Protein AF-A0A937ZRA8-F1 (afdb_monomer)

Mean predicted aligned error: 7.51 Å

pLDDT: mean 86.3, std 12.1, range [43.78, 98.25]

Structure (mmCIF, N/CA/C/O backbone):
data_AF-A0A937ZRA8-F1
#
_entry.id   AF-A0A937ZRA8-F1
#
loop_
_atom_site.group_PDB
_atom_site.id
_atom_site.type_symbol
_atom_site.label_atom_id
_atom_site.label_alt_id
_atom_site.label_comp_id
_atom_site.label_asym_id
_atom_site.label_entity_id
_atom_site.label_seq_id
_atom_site.pdbx_PDB_ins_code
_atom_site.Cartn_x
_atom_site.Cartn_y
_atom_site.Cartn_z
_atom_site.occupancy
_atom_site.B_iso_or_equiv
_atom_site.auth_seq_id
_atom_site.auth_comp_id
_atom_site.auth_asym_id
_atom_site.auth_atom_id
_atom_site.pdbx_PDB_model_num
ATOM 1 N N . MET A 1 1 ? -5.546 -3.362 -46.401 1.00 43.78 1 MET A N 1
ATOM 2 C CA . MET A 1 1 ? -4.904 -3.365 -45.070 1.00 43.78 1 MET A CA 1
ATOM 3 C C . MET A 1 1 ? -3.912 -2.210 -45.070 1.00 43.78 1 MET A C 1
ATOM 5 O O . MET A 1 1 ? -2.917 -2.297 -45.773 1.00 43.78 1 MET A O 1
ATOM 9 N N . ALA A 1 2 ? -4.249 -1.071 -44.456 1.00 47.50 2 ALA A N 1
ATOM 10 C CA . ALA A 1 2 ? -3.365 0.095 -44.473 1.00 47.50 2 ALA A CA 1
ATOM 11 C C . ALA A 1 2 ? -2.122 -0.212 -43.627 1.00 47.50 2 ALA A C 1
ATOM 13 O O . ALA A 1 2 ? -2.238 -0.509 -42.437 1.00 47.50 2 ALA A O 1
ATOM 14 N N . THR A 1 3 ? -0.945 -0.196 -44.247 1.00 57.84 3 THR A N 1
ATOM 15 C CA . THR A 1 3 ? 0.344 -0.291 -43.563 1.00 57.84 3 THR A CA 1
ATOM 16 C C . THR A 1 3 ? 0.448 0.882 -42.593 1.00 57.84 3 THR A C 1
ATOM 18 O O . THR A 1 3 ? 0.508 2.036 -43.014 1.00 57.84 3 THR A O 1
ATOM 21 N N . ARG A 1 4 ? 0.428 0.605 -41.281 1.00 58.25 4 ARG A N 1
ATOM 22 C CA . ARG A 1 4 ? 0.776 1.611 -40.267 1.00 58.25 4 ARG A CA 1
ATOM 23 C C . ARG A 1 4 ? 2.126 2.219 -40.670 1.00 58.25 4 ARG A C 1
ATOM 25 O O . ARG A 1 4 ? 3.047 1.442 -40.934 1.00 58.25 4 ARG A O 1
ATOM 32 N N . PRO A 1 5 ? 2.267 3.553 -40.745 1.00 61.44 5 PRO A N 1
ATOM 33 C CA . PRO A 1 5 ? 3.556 4.145 -41.061 1.00 61.44 5 PRO A CA 1
ATOM 34 C C . PRO A 1 5 ? 4.560 3.705 -39.993 1.00 61.44 5 PRO A C 1
ATOM 36 O O . PRO A 1 5 ? 4.323 3.884 -38.796 1.00 61.44 5 PRO A O 1
ATOM 39 N N . ALA A 1 6 ? 5.648 3.064 -40.424 1.00 74.88 6 ALA A N 1
ATOM 40 C CA . ALA A 1 6 ? 6.737 2.694 -39.535 1.00 74.88 6 ALA A CA 1
ATOM 41 C C . ALA A 1 6 ? 7.301 3.968 -38.890 1.00 74.88 6 ALA A C 1
ATOM 43 O O . ALA A 1 6 ? 7.473 4.987 -39.565 1.00 74.88 6 ALA A O 1
ATOM 44 N N . ILE A 1 7 ? 7.568 3.923 -37.583 1.00 79.31 7 ILE A N 1
ATOM 45 C CA . ILE A 1 7 ? 8.221 5.032 -36.882 1.00 79.31 7 ILE A CA 1
ATOM 46 C C . ILE A 1 7 ? 9.576 5.272 -37.563 1.00 79.31 7 ILE A C 1
ATOM 48 O O . ILE A 1 7 ? 10.370 4.345 -37.708 1.00 79.31 7 ILE A O 1
ATOM 52 N N . THR A 1 8 ? 9.826 6.504 -38.012 1.00 86.56 8 THR A N 1
ATOM 53 C CA . THR A 1 8 ? 11.071 6.863 -38.708 1.00 86.56 8 THR A CA 1
ATOM 54 C C . THR A 1 8 ? 12.257 6.865 -37.743 1.00 86.56 8 THR A C 1
ATOM 56 O O . THR A 1 8 ? 12.092 7.121 -36.551 1.00 86.56 8 THR A O 1
ATOM 59 N N . GLU A 1 9 ? 13.478 6.657 -38.241 1.00 78.12 9 GLU A N 1
ATOM 60 C CA . GLU A 1 9 ? 14.697 6.723 -37.413 1.00 78.12 9 GLU A CA 1
ATOM 61 C C . GLU A 1 9 ? 14.837 8.062 -36.681 1.00 78.12 9 GLU A C 1
ATOM 63 O O . GLU A 1 9 ? 15.213 8.096 -35.512 1.00 78.12 9 GLU A O 1
ATOM 68 N N . LYS A 1 10 ? 14.437 9.164 -37.330 1.00 80.44 10 LYS A N 1
ATOM 69 C CA . LYS A 1 10 ? 14.390 10.496 -36.716 1.00 80.44 10 LYS A CA 1
ATOM 70 C C . LYS A 1 10 ? 13.434 10.545 -35.521 1.00 80.44 10 LYS A C 1
ATOM 72 O O . LYS A 1 10 ? 13.768 11.136 -34.499 1.00 80.44 10 LYS A O 1
ATOM 77 N N . ALA A 1 11 ? 12.2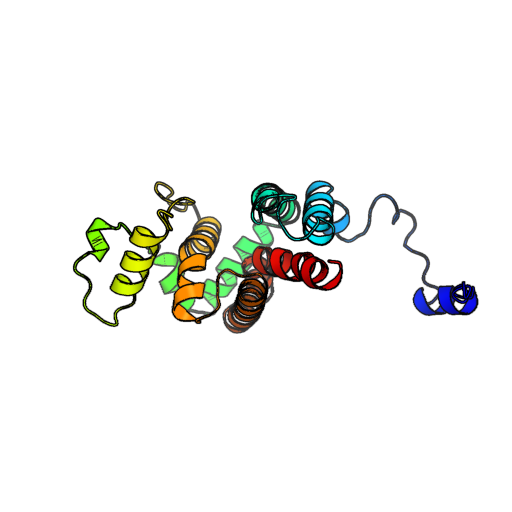61 9.920 -35.628 1.00 80.62 11 ALA A N 1
ATOM 78 C CA . ALA A 1 11 ? 11.320 9.830 -34.516 1.00 80.62 11 ALA A CA 1
ATOM 79 C C . ALA A 1 11 ? 11.852 8.917 -33.396 1.00 80.62 11 ALA A C 1
ATOM 81 O O . ALA A 1 11 ? 11.728 9.261 -32.225 1.00 80.62 11 ALA A O 1
ATOM 82 N N . ILE A 1 12 ? 12.513 7.803 -33.733 1.00 78.44 12 ILE A N 1
ATOM 83 C CA . ILE A 1 12 ? 13.172 6.924 -32.750 1.00 78.44 12 ILE A CA 1
ATOM 84 C C . ILE A 1 12 ? 14.267 7.682 -31.985 1.00 78.44 12 ILE A C 1
ATOM 86 O O . ILE A 1 12 ? 14.325 7.594 -30.760 1.00 78.44 12 ILE A O 1
ATOM 90 N N . ALA A 1 13 ? 15.118 8.432 -32.689 1.00 76.00 13 ALA A N 1
ATOM 91 C CA . ALA A 1 13 ? 16.182 9.234 -32.087 1.00 76.00 13 ALA A CA 1
ATOM 92 C C . ALA A 1 13 ? 15.620 10.336 -31.175 1.00 76.00 13 ALA A C 1
ATOM 94 O O . ALA A 1 13 ? 16.123 10.522 -30.068 1.00 76.00 13 ALA A O 1
ATOM 95 N N . TYR A 1 14 ? 14.531 10.987 -31.602 1.00 78.31 14 TYR A N 1
ATOM 96 C CA . TYR A 1 14 ? 13.806 11.980 -30.811 1.00 78.31 14 TYR A CA 1
ATOM 97 C C . TYR A 1 14 ? 13.245 11.393 -29.506 1.00 78.31 14 TYR A C 1
ATOM 99 O O . TYR A 1 14 ? 13.523 11.926 -28.439 1.00 78.31 14 TYR A O 1
ATOM 107 N N . PHE A 1 15 ? 12.525 10.263 -29.553 1.00 78.25 15 PHE A N 1
ATOM 108 C CA . PHE A 1 15 ? 11.973 9.628 -28.343 1.00 78.25 15 PHE A CA 1
ATOM 109 C C . PHE A 1 15 ? 13.043 9.095 -27.384 1.00 78.25 15 PHE A C 1
ATOM 111 O O . PHE A 1 15 ? 12.776 8.914 -26.199 1.00 78.25 15 PHE A O 1
ATOM 118 N N . ARG A 1 16 ? 14.248 8.823 -27.890 1.00 79.06 16 ARG A N 1
ATOM 119 C CA . ARG A 1 16 ? 15.396 8.381 -27.088 1.00 79.06 16 ARG A CA 1
ATOM 120 C C . ARG A 1 16 ? 16.284 9.540 -26.633 1.00 79.06 16 ARG A C 1
ATOM 122 O O . ARG A 1 16 ? 17.283 9.285 -25.965 1.00 79.06 16 ARG A O 1
ATOM 129 N N . SER A 1 17 ? 15.949 10.781 -26.999 1.00 70.62 17 SER A N 1
ATOM 130 C CA . SER A 1 17 ? 16.709 11.996 -26.676 1.00 70.62 17 SER A CA 1
ATOM 131 C C . SER A 1 17 ? 18.218 11.852 -26.920 1.00 70.62 17 SER A C 1
ATOM 133 O O . SER A 1 17 ? 19.015 12.297 -26.096 1.00 70.62 17 SER A O 1
ATOM 135 N N . GLU A 1 18 ? 18.611 11.128 -27.979 1.00 63.56 18 GLU A N 1
ATOM 136 C CA . GLU A 1 18 ? 20.006 10.759 -28.316 1.00 63.56 18 GLU A CA 1
ATOM 137 C C . GLU A 1 18 ? 20.828 10.127 -27.169 1.00 63.56 18 GLU A C 1
ATOM 139 O O . GLU A 1 18 ? 22.041 9.932 -27.267 1.00 63.56 18 GLU A O 1
ATOM 144 N N . SER A 1 19 ? 20.164 9.751 -26.078 1.00 60.84 19 SER A N 1
ATOM 145 C CA . SER A 1 19 ? 20.788 9.279 -24.857 1.00 60.84 19 SER A CA 1
ATOM 146 C C . SER A 1 19 ? 21.087 7.796 -25.009 1.00 60.84 19 SER A C 1
ATOM 148 O O . SER A 1 19 ? 20.188 6.966 -25.165 1.00 60.84 19 SER A O 1
ATOM 150 N N . LYS A 1 20 ? 22.374 7.442 -24.986 1.00 58.84 20 LYS A N 1
ATOM 151 C CA . LYS A 1 20 ? 22.780 6.038 -24.919 1.00 58.84 20 LYS A CA 1
ATOM 152 C C . LYS A 1 20 ? 22.547 5.548 -23.487 1.00 58.84 20 LYS A C 1
ATOM 154 O O . LYS A 1 20 ? 23.039 6.198 -22.563 1.00 58.84 20 LYS A O 1
ATOM 159 N N . PRO A 1 21 ? 21.832 4.426 -23.280 1.00 58.97 21 PRO A N 1
ATOM 160 C CA . PRO A 1 21 ? 21.801 3.775 -21.978 1.00 58.97 21 PRO A CA 1
ATOM 161 C C . PRO A 1 21 ? 23.238 3.569 -21.492 1.00 58.97 21 PRO A C 1
ATOM 163 O O . PRO A 1 21 ? 24.112 3.234 -22.297 1.00 58.97 21 PRO A O 1
ATOM 166 N N . VAL A 1 22 ? 23.496 3.782 -20.202 1.00 59.09 22 VAL A N 1
ATOM 167 C CA . VAL A 1 22 ? 24.830 3.570 -19.622 1.00 59.09 22 VAL A CA 1
ATOM 168 C C . VAL A 1 22 ? 25.289 2.146 -19.967 1.00 59.09 22 VAL A C 1
ATOM 170 O O . VAL A 1 22 ? 24.487 1.209 -19.912 1.00 59.09 22 VAL A O 1
ATOM 173 N N . ALA A 1 23 ? 26.543 1.954 -20.386 1.00 44.62 23 ALA A N 1
ATOM 174 C CA . ALA A 1 23 ? 27.042 0.623 -20.737 1.00 44.62 23 ALA A CA 1
ATOM 175 C C . ALA A 1 23 ? 26.823 -0.347 -19.552 1.00 44.62 23 ALA A C 1
ATOM 177 O O . ALA A 1 23 ? 27.301 -0.084 -18.454 1.00 44.62 23 ALA A O 1
ATOM 178 N N . GLY A 1 24 ? 26.039 -1.415 -19.768 1.00 47.22 24 GLY A N 1
ATOM 179 C CA . GLY A 1 24 ? 25.520 -2.316 -18.719 1.00 47.22 24 GLY A CA 1
ATOM 180 C C . GLY A 1 24 ? 23.985 -2.334 -18.566 1.00 47.22 24 GLY A C 1
ATOM 181 O O . GLY A 1 24 ? 23.437 -3.266 -17.987 1.00 47.22 24 GLY A O 1
ATOM 182 N N . SER A 1 25 ? 23.272 -1.377 -19.170 1.00 46.28 25 SER A N 1
ATOM 183 C CA . SER A 1 25 ? 21.829 -1.133 -18.951 1.00 46.28 25 SER A CA 1
ATOM 184 C C . SER A 1 25 ? 20.851 -2.004 -19.757 1.00 46.28 25 SER A C 1
ATOM 186 O O . SER A 1 25 ? 19.727 -1.575 -20.012 1.00 46.28 25 SER A O 1
ATOM 188 N N . VAL A 1 26 ? 21.246 -3.203 -20.192 1.00 50.84 26 VAL A N 1
ATOM 189 C CA . VAL A 1 26 ? 20.300 -4.154 -20.818 1.00 50.84 26 VAL A CA 1
ATOM 190 C C . VAL A 1 26 ? 20.197 -5.460 -20.023 1.00 50.84 26 VAL A C 1
ATOM 192 O O . VAL A 1 26 ? 19.109 -6.027 -19.999 1.00 50.84 26 VAL A O 1
ATOM 195 N N . PRO A 1 27 ? 21.230 -5.874 -19.261 1.00 47.69 27 PRO A N 1
ATOM 196 C CA . PRO A 1 27 ? 21.013 -6.821 -18.167 1.00 47.69 27 PRO A CA 1
ATOM 197 C C . PRO A 1 27 ? 20.792 -6.181 -16.787 1.00 47.69 27 PRO A C 1
ATOM 199 O O . PRO A 1 27 ? 20.200 -6.846 -15.949 1.00 47.69 27 PRO A O 1
ATOM 202 N N . LEU A 1 28 ? 21.234 -4.942 -16.511 1.00 55.78 28 LEU A N 1
ATOM 203 C CA . LEU A 1 28 ? 21.051 -4.312 -15.190 1.00 55.78 28 LEU A CA 1
ATOM 204 C C . LEU A 1 28 ? 20.779 -2.806 -15.322 1.00 55.78 28 LEU A C 1
ATOM 206 O O . LEU A 1 28 ? 21.676 -2.006 -15.581 1.00 55.78 28 LEU A O 1
ATOM 210 N N . SER A 1 29 ? 19.518 -2.412 -15.156 1.00 68.25 29 SER A N 1
ATOM 211 C CA . SER A 1 29 ? 19.134 -1.005 -15.001 1.00 68.25 29 SER A CA 1
ATOM 212 C C . SER A 1 29 ? 19.691 -0.455 -13.680 1.00 68.25 29 SER A C 1
ATOM 214 O O . SER A 1 29 ? 19.921 -1.212 -12.744 1.00 68.25 29 SER A O 1
ATOM 216 N N . THR A 1 30 ? 19.841 0.863 -13.522 1.00 76.81 30 THR A N 1
ATOM 217 C CA . THR A 1 30 ? 19.999 1.452 -12.173 1.00 76.81 30 THR A CA 1
ATOM 218 C C . THR A 1 30 ? 18.701 1.387 -11.361 1.00 76.81 30 THR A C 1
ATOM 220 O O . THR A 1 30 ? 18.704 1.605 -10.151 1.00 76.81 30 THR A O 1
ATOM 223 N N . SER A 1 31 ? 17.577 1.063 -12.005 1.00 83.94 31 SER A N 1
ATOM 224 C CA . SER A 1 31 ? 16.307 0.810 -11.337 1.00 83.94 31 SER A CA 1
ATOM 225 C C . SER A 1 31 ? 16.321 -0.549 -10.643 1.00 83.94 31 SER A C 1
ATOM 227 O O . SER A 1 31 ? 16.277 -1.591 -11.298 1.00 83.94 31 SER A O 1
ATOM 229 N N . LYS A 1 32 ? 16.279 -0.541 -9.306 1.00 88.25 32 LYS A N 1
ATOM 230 C CA . LYS A 1 32 ? 16.115 -1.760 -8.497 1.00 88.25 32 LYS A CA 1
ATOM 231 C C . LYS A 1 32 ? 14.883 -2.587 -8.889 1.00 88.25 32 LYS A C 1
ATOM 233 O O . LYS A 1 32 ? 14.933 -3.808 -8.831 1.00 88.25 32 LYS A O 1
ATOM 238 N N . TYR A 1 33 ? 13.817 -1.940 -9.370 1.00 90.25 33 TYR A N 1
ATOM 239 C CA . TYR A 1 33 ? 12.594 -2.612 -9.824 1.00 90.25 33 TYR A CA 1
ATOM 240 C C . TYR A 1 33 ? 12.825 -3.478 -11.063 1.00 90.25 33 TYR A C 1
ATOM 242 O O . TYR A 1 33 ? 12.318 -4.591 -11.133 1.00 90.25 33 TYR A O 1
ATOM 250 N N . LEU A 1 34 ? 13.615 -2.992 -12.026 1.00 87.62 34 LEU A N 1
ATOM 251 C CA . LEU A 1 34 ? 13.942 -3.749 -13.239 1.00 87.62 34 LEU A CA 1
ATOM 252 C C . LEU A 1 34 ? 14.953 -4.872 -12.973 1.00 87.62 34 LEU A C 1
ATOM 254 O O . LEU A 1 34 ? 15.033 -5.812 -13.757 1.00 87.62 34 LEU A O 1
ATOM 258 N N . ASN A 1 35 ? 15.691 -4.785 -11.864 1.00 87.06 35 ASN A N 1
ATOM 259 C CA . ASN A 1 35 ? 16.657 -5.799 -11.450 1.00 87.06 35 ASN A CA 1
ATOM 260 C C . ASN A 1 35 ? 16.052 -6.884 -10.547 1.00 87.06 35 ASN A C 1
ATOM 262 O O . ASN A 1 35 ? 16.754 -7.840 -10.235 1.00 87.06 35 ASN A O 1
ATOM 266 N N . SER A 1 36 ? 14.784 -6.760 -10.131 1.00 90.50 36 SER A N 1
ATOM 267 C CA . SER A 1 36 ? 14.049 -7.832 -9.450 1.00 90.50 36 SER A CA 1
ATOM 268 C C . SER A 1 36 ? 13.245 -8.633 -10.482 1.00 90.50 36 SER A C 1
ATOM 270 O O . SER A 1 36 ? 12.223 -8.141 -10.978 1.00 90.50 36 SER A O 1
ATOM 272 N N . PRO A 1 37 ? 13.656 -9.875 -10.816 1.00 91.44 37 PRO A N 1
ATOM 273 C CA . PRO A 1 37 ? 12.930 -10.697 -11.782 1.00 91.44 37 PRO A CA 1
ATOM 274 C C . PRO A 1 37 ? 11.486 -10.955 -11.348 1.00 91.44 37 PRO A C 1
ATOM 276 O O . PRO A 1 37 ? 10.587 -10.975 -12.187 1.00 91.44 37 PRO A O 1
ATOM 279 N N . LEU A 1 38 ? 11.258 -11.111 -10.040 1.00 92.88 38 LEU A N 1
ATOM 280 C CA . LEU A 1 38 ? 9.936 -11.380 -9.490 1.00 92.88 38 LEU A CA 1
ATOM 281 C C . LEU A 1 38 ? 9.025 -10.152 -9.569 1.00 92.88 38 LEU A C 1
ATOM 283 O O . LEU A 1 38 ? 7.872 -10.289 -9.974 1.00 92.88 38 LEU A O 1
ATOM 287 N N . PHE A 1 39 ? 9.542 -8.952 -9.273 1.00 93.88 39 PHE A N 1
ATOM 288 C CA . P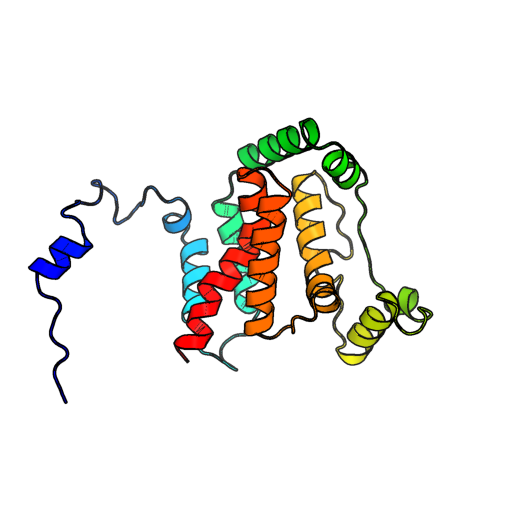HE A 1 39 ? 8.779 -7.712 -9.432 1.00 93.88 39 PHE A CA 1
ATOM 289 C C . PHE A 1 39 ? 8.338 -7.524 -10.888 1.00 93.88 39 PHE A C 1
ATOM 291 O O . PHE A 1 39 ? 7.157 -7.296 -11.157 1.00 93.88 39 PHE A O 1
ATOM 298 N N . VAL A 1 40 ? 9.271 -7.669 -11.838 1.00 93.12 40 VAL A N 1
ATOM 299 C CA . VAL A 1 40 ? 8.982 -7.545 -13.276 1.00 93.12 40 VAL A CA 1
ATOM 300 C C . VAL A 1 40 ? 7.965 -8.594 -13.721 1.00 93.12 40 VAL A C 1
ATOM 302 O O . VAL A 1 40 ? 7.004 -8.257 -14.414 1.00 93.12 40 VAL A O 1
ATOM 305 N N . HIS A 1 41 ? 8.148 -9.850 -13.308 1.00 93.12 41 HIS A N 1
ATOM 306 C CA . HIS A 1 41 ? 7.248 -10.941 -13.665 1.00 93.12 41 HIS A CA 1
ATOM 307 C C . HIS A 1 41 ? 5.827 -10.701 -13.150 1.00 93.12 41 HIS A C 1
ATOM 309 O O . HIS A 1 41 ? 4.886 -10.728 -13.942 1.00 93.12 41 HIS A O 1
ATOM 315 N N . ALA A 1 42 ? 5.668 -10.403 -11.858 1.00 93.06 42 ALA A N 1
ATOM 316 C CA . ALA A 1 42 ? 4.363 -10.142 -11.259 1.00 93.06 42 ALA A CA 1
ATOM 317 C C . ALA A 1 42 ? 3.671 -8.940 -11.922 1.00 93.06 42 ALA A C 1
ATOM 319 O O . ALA A 1 42 ? 2.471 -8.985 -12.201 1.00 93.06 42 ALA A O 1
ATOM 320 N N . PHE A 1 43 ? 4.428 -7.883 -12.243 1.00 93.31 43 PHE A N 1
ATOM 321 C CA . PHE A 1 43 ? 3.873 -6.675 -12.852 1.00 93.31 43 PHE A CA 1
ATOM 322 C C . PHE A 1 43 ? 3.384 -6.958 -14.274 1.00 93.31 43 PHE A C 1
ATOM 324 O O . PHE A 1 43 ? 2.270 -6.576 -14.643 1.00 93.31 43 PHE A O 1
ATOM 331 N N . ALA A 1 44 ? 4.192 -7.669 -15.064 1.00 92.25 44 ALA A N 1
ATOM 332 C CA . ALA A 1 44 ? 3.844 -8.069 -16.422 1.00 92.25 44 ALA A CA 1
ATOM 333 C C . ALA A 1 44 ? 2.649 -9.032 -16.439 1.00 92.25 44 ALA A C 1
ATOM 335 O O . ALA A 1 44 ? 1.702 -8.805 -17.189 1.00 92.25 44 ALA A O 1
ATOM 336 N N . GLN A 1 45 ? 2.649 -10.052 -15.577 1.00 90.56 45 GLN A N 1
ATOM 337 C CA . GLN A 1 45 ? 1.553 -11.013 -15.456 1.00 90.56 45 GLN A CA 1
ATOM 338 C C . GLN A 1 45 ? 0.242 -10.304 -15.106 1.00 90.56 45 GLN A C 1
ATOM 340 O O . GLN A 1 45 ? -0.783 -10.538 -15.746 1.00 90.56 45 GLN A O 1
ATOM 345 N N . ARG A 1 46 ? 0.269 -9.388 -14.130 1.00 89.50 46 ARG A N 1
ATOM 346 C CA . ARG A 1 46 ? -0.910 -8.602 -13.756 1.00 89.50 46 ARG A CA 1
ATOM 347 C C . ARG A 1 46 ? -1.398 -7.719 -14.899 1.00 89.50 46 ARG A C 1
ATOM 349 O O . ARG A 1 46 ? -2.605 -7.639 -15.105 1.00 89.50 46 ARG A O 1
ATOM 356 N N . SER A 1 47 ? -0.485 -7.067 -15.613 1.00 89.88 47 SER A N 1
ATOM 357 C CA . SER A 1 47 ? -0.818 -6.118 -16.682 1.00 89.88 47 SER A CA 1
ATOM 358 C C . SER A 1 47 ? -1.369 -6.800 -17.937 1.00 89.88 47 SER A C 1
ATOM 360 O O . SER A 1 47 ? -2.283 -6.294 -18.580 1.00 89.88 47 SER A O 1
ATOM 362 N N . LEU A 1 48 ? -0.814 -7.959 -18.295 1.00 88.88 48 LEU A N 1
ATOM 363 C CA . LEU A 1 48 ? -1.028 -8.581 -19.605 1.00 88.88 48 LEU A CA 1
ATOM 364 C C . LEU A 1 48 ? -2.008 -9.760 -19.591 1.00 88.88 48 LEU A C 1
ATOM 366 O O . LEU A 1 48 ? -2.406 -10.222 -20.660 1.00 88.88 48 LEU A O 1
ATOM 370 N N . ARG A 1 49 ? -2.396 -10.263 -18.413 1.00 84.00 49 ARG A N 1
ATOM 371 C CA . ARG A 1 49 ? -3.413 -11.321 -18.304 1.00 84.00 49 ARG A CA 1
ATOM 372 C C . ARG A 1 49 ? -4.758 -10.878 -18.876 1.00 84.00 49 ARG A C 1
ATOM 374 O O . ARG A 1 49 ? -5.116 -9.696 -18.809 1.00 84.00 49 ARG A O 1
ATOM 381 N N . ARG A 1 50 ? -5.534 -11.836 -19.384 1.00 79.75 50 ARG A N 1
ATOM 382 C CA . ARG A 1 50 ? -6.856 -11.548 -19.948 1.00 79.75 50 ARG A CA 1
ATOM 383 C C . ARG A 1 50 ? -7.822 -11.103 -18.854 1.00 79.75 50 ARG A C 1
ATOM 385 O O . ARG A 1 50 ? -7.697 -11.462 -17.678 1.00 79.75 50 ARG A O 1
ATOM 392 N N . TYR A 1 51 ? -8.810 -10.314 -19.249 1.00 74.69 51 TYR A N 1
ATOM 393 C CA . TYR A 1 51 ? -9.939 -9.992 -18.385 1.00 74.69 51 TYR A CA 1
ATOM 394 C C . TYR A 1 51 ? -10.924 -11.177 -18.333 1.00 74.69 51 TYR A C 1
ATOM 396 O O . TYR A 1 51 ? -11.182 -11.810 -19.354 1.00 74.69 51 TYR A O 1
ATOM 404 N N . GLY A 1 52 ? -11.477 -11.492 -17.155 1.00 68.69 52 GLY A N 1
ATOM 405 C CA . GLY A 1 52 ? -12.437 -12.594 -16.967 1.00 68.69 52 GLY A CA 1
ATOM 406 C C . GLY A 1 52 ? -11.834 -13.893 -16.407 1.00 68.69 52 GLY A C 1
ATOM 407 O O . GLY A 1 52 ? -10.907 -13.849 -15.601 1.00 68.69 52 GLY A O 1
ATOM 408 N N . HIS A 1 53 ? -12.389 -15.050 -16.801 1.00 69.00 53 HIS A N 1
ATOM 409 C CA . HIS A 1 53 ? -12.047 -16.400 -16.300 1.00 69.00 53 HIS A CA 1
ATOM 410 C C . HIS A 1 53 ? -10.689 -16.939 -16.801 1.00 69.00 53 HIS A C 1
ATOM 412 O O . HIS A 1 53 ? -10.596 -18.075 -17.257 1.00 69.00 53 HIS A O 1
ATOM 418 N N . ASP A 1 54 ? -9.645 -16.120 -16.759 1.00 78.75 54 ASP A N 1
ATOM 419 C CA . ASP A 1 54 ? -8.282 -16.529 -17.111 1.00 78.75 54 ASP A CA 1
ATOM 420 C C . ASP A 1 54 ? -7.523 -16.956 -15.851 1.00 78.75 54 ASP A C 1
ATOM 422 O O . ASP A 1 54 ? -7.333 -18.138 -15.574 1.00 78.75 54 ASP A O 1
ATOM 426 N N . VAL A 1 55 ? -7.199 -15.975 -15.012 1.00 76.88 55 VAL A N 1
ATOM 427 C CA . VAL A 1 55 ? -6.552 -16.160 -13.712 1.00 76.88 55 VAL A CA 1
ATOM 428 C C . VAL A 1 55 ? -7.314 -15.367 -12.650 1.00 76.88 55 VAL A C 1
ATOM 430 O O . VAL A 1 55 ? -7.746 -14.242 -12.928 1.00 76.88 55 VAL A O 1
ATOM 433 N N . PRO A 1 56 ? -7.479 -15.912 -11.428 1.00 78.06 56 PRO A N 1
ATOM 434 C CA . PRO A 1 56 ? -8.150 -15.205 -10.342 1.00 78.06 56 PRO A CA 1
ATOM 435 C C . PRO A 1 56 ? -7.562 -13.806 -10.104 1.00 78.06 56 PRO A C 1
ATOM 437 O O . PRO A 1 56 ? -6.349 -13.611 -10.185 1.00 78.06 56 PRO A O 1
ATOM 440 N N . THR A 1 57 ? -8.409 -12.828 -9.770 1.00 75.62 57 THR A N 1
ATOM 441 C CA . THR A 1 57 ? -8.016 -11.411 -9.618 1.00 75.62 57 THR A CA 1
ATOM 442 C C . THR A 1 57 ? -6.851 -11.193 -8.647 1.00 75.62 57 THR A C 1
ATOM 444 O O . THR A 1 57 ? -6.037 -10.291 -8.860 1.00 75.62 57 THR A O 1
ATOM 447 N N . THR A 1 58 ? -6.740 -12.025 -7.615 1.00 81.06 58 THR A N 1
ATOM 448 C CA . THR A 1 58 ? -5.710 -11.946 -6.571 1.00 81.06 58 THR A CA 1
ATOM 449 C C . THR A 1 58 ? -4.569 -12.954 -6.749 1.00 81.06 58 THR A C 1
ATOM 451 O O . THR A 1 58 ? -3.690 -13.022 -5.897 1.00 81.06 58 THR A O 1
ATOM 454 N N . TYR A 1 59 ? -4.540 -13.716 -7.851 1.00 85.25 59 TYR A N 1
ATOM 455 C CA . TYR A 1 59 ? -3.567 -14.794 -8.091 1.00 85.25 59 TYR A CA 1
ATOM 456 C C . TYR A 1 59 ? -2.101 -14.341 -7.980 1.00 85.25 59 TYR A C 1
ATOM 458 O O . TYR A 1 59 ? -1.264 -15.039 -7.426 1.00 85.25 59 TYR A O 1
ATOM 466 N N . ASP A 1 60 ? -1.803 -13.151 -8.493 1.00 87.44 60 ASP A N 1
ATOM 467 C CA . ASP A 1 60 ? -0.478 -12.531 -8.565 1.00 87.44 60 ASP A CA 1
ATOM 468 C C . ASP A 1 60 ? -0.073 -11.783 -7.283 1.00 87.44 60 ASP A C 1
ATOM 470 O O . ASP A 1 60 ? 1.077 -11.370 -7.156 1.00 87.44 60 ASP A O 1
ATOM 474 N N . VAL A 1 61 ? -0.987 -11.607 -6.320 1.00 88.62 61 VAL A N 1
ATOM 475 C CA . VAL A 1 61 ? -0.732 -10.832 -5.093 1.00 88.62 61 VAL A CA 1
ATOM 476 C C . VAL A 1 61 ? 0.430 -11.405 -4.263 1.00 88.62 61 VAL A C 1
ATOM 478 O O . VAL A 1 61 ? 1.267 -10.611 -3.831 1.00 88.62 61 VAL A O 1
ATOM 481 N N . PRO A 1 62 ? 0.574 -12.732 -4.059 1.00 91.00 62 PRO A N 1
ATOM 482 C CA . PRO A 1 62 ? 1.725 -13.277 -3.336 1.00 91.00 62 PRO A CA 1
ATOM 483 C C . PRO A 1 62 ? 3.072 -12.982 -4.014 1.00 91.00 62 PRO A C 1
ATOM 485 O O . PRO A 1 62 ? 4.051 -12.667 -3.335 1.00 91.00 62 PRO A O 1
ATOM 488 N N . ASP A 1 63 ? 3.134 -13.057 -5.345 1.00 93.94 63 ASP A N 1
ATOM 489 C CA . ASP A 1 63 ? 4.350 -12.765 -6.116 1.00 93.94 63 ASP A CA 1
ATOM 490 C C . ASP A 1 63 ? 4.654 -11.270 -6.129 1.00 93.94 63 ASP A C 1
ATOM 492 O O . ASP A 1 63 ? 5.801 -10.873 -5.946 1.00 93.94 63 ASP A O 1
ATOM 496 N N . MET A 1 64 ? 3.619 -10.437 -6.254 1.00 94.00 64 MET A N 1
ATOM 497 C CA . MET A 1 64 ? 3.721 -8.988 -6.111 1.00 94.00 64 MET A CA 1
ATOM 498 C C . MET A 1 64 ? 4.303 -8.606 -4.747 1.00 94.00 64 MET A C 1
ATOM 500 O O . MET A 1 64 ? 5.253 -7.830 -4.693 1.00 94.00 64 MET A O 1
ATOM 504 N N . LEU A 1 65 ? 3.760 -9.132 -3.644 1.00 92.94 65 LEU A N 1
ATOM 505 C CA . LEU A 1 65 ? 4.227 -8.792 -2.295 1.00 92.94 65 LEU A CA 1
ATOM 506 C C . LEU A 1 65 ? 5.687 -9.202 -2.079 1.00 92.94 65 LEU A C 1
ATOM 508 O O . LEU A 1 65 ? 6.455 -8.428 -1.509 1.00 92.94 65 LEU A O 1
ATOM 512 N N . ARG A 1 66 ? 6.086 -10.381 -2.571 1.00 93.56 66 ARG A N 1
ATOM 513 C CA . ARG A 1 66 ? 7.484 -10.834 -2.532 1.00 93.56 66 ARG A CA 1
ATOM 514 C C . ARG A 1 66 ? 8.393 -9.960 -3.396 1.00 93.56 66 ARG A C 1
ATOM 516 O O . ARG A 1 66 ? 9.412 -9.494 -2.909 1.00 93.56 66 ARG A O 1
ATOM 523 N N . GLY A 1 67 ? 7.982 -9.646 -4.623 1.00 94.81 67 GLY A N 1
ATOM 524 C CA . GLY A 1 67 ? 8.736 -8.756 -5.506 1.00 94.81 67 GLY A CA 1
ATOM 525 C C . GLY A 1 67 ? 8.895 -7.343 -4.935 1.00 94.81 67 GLY A C 1
ATOM 526 O O . GLY A 1 67 ? 9.957 -6.745 -5.081 1.00 94.81 67 GLY A O 1
ATOM 527 N N . ILE A 1 68 ? 7.872 -6.807 -4.255 1.00 95.31 68 ILE A N 1
ATOM 528 C CA . ILE A 1 68 ? 7.962 -5.535 -3.520 1.00 95.31 68 ILE A CA 1
ATOM 529 C C . ILE A 1 68 ? 8.960 -5.657 -2.363 1.00 95.31 68 ILE A C 1
ATOM 531 O O . ILE A 1 68 ? 9.777 -4.754 -2.179 1.00 95.31 68 ILE A O 1
ATOM 535 N N . ALA A 1 69 ? 8.921 -6.750 -1.599 1.00 93.06 69 ALA A N 1
ATOM 536 C CA . ALA A 1 69 ? 9.862 -6.979 -0.507 1.00 93.06 69 ALA A CA 1
ATOM 537 C C . ALA A 1 69 ? 11.317 -7.028 -1.008 1.00 93.06 69 ALA A C 1
ATOM 539 O O . ALA A 1 69 ? 12.161 -6.352 -0.428 1.00 93.06 69 ALA A O 1
ATOM 540 N N . ASP A 1 70 ? 11.587 -7.709 -2.129 1.00 91.50 70 ASP A N 1
ATOM 541 C CA . ASP A 1 70 ? 12.930 -7.820 -2.729 1.00 91.50 70 ASP A CA 1
ATOM 542 C C . ASP A 1 70 ? 13.572 -6.461 -3.049 1.00 91.50 70 ASP A C 1
ATOM 544 O O . ASP A 1 70 ? 14.794 -6.321 -3.061 1.00 91.50 70 ASP A O 1
ATOM 548 N N . VAL A 1 71 ? 12.751 -5.452 -3.352 1.00 93.19 71 VAL A N 1
ATOM 549 C CA . VAL A 1 71 ? 13.213 -4.109 -3.729 1.00 93.19 71 VAL A CA 1
ATOM 550 C C . VAL A 1 71 ? 13.041 -3.088 -2.608 1.00 93.19 71 VAL A C 1
ATOM 552 O O . VAL A 1 71 ? 13.371 -1.913 -2.795 1.00 93.19 71 VAL A O 1
ATOM 555 N N . THR A 1 72 ? 12.500 -3.482 -1.460 1.00 94.94 72 THR A N 1
ATOM 556 C CA . THR A 1 72 ? 12.279 -2.576 -0.332 1.00 94.94 72 THR A CA 1
ATOM 557 C C . THR A 1 72 ? 13.542 -2.479 0.513 1.00 94.94 72 THR A C 1
ATOM 559 O O . THR A 1 72 ? 14.076 -3.485 0.963 1.00 94.94 72 THR A O 1
ATOM 562 N N . ASP A 1 73 ? 13.994 -1.251 0.762 1.00 95.81 73 ASP A N 1
ATOM 563 C CA . ASP A 1 73 ? 15.040 -0.990 1.748 1.00 95.81 73 ASP A CA 1
ATOM 564 C C . ASP A 1 73 ? 14.372 -0.811 3.115 1.00 95.81 73 ASP A C 1
ATOM 566 O O . ASP A 1 73 ? 13.779 0.230 3.398 1.00 95.81 73 ASP A O 1
ATOM 570 N N . LEU A 1 74 ? 14.374 -1.869 3.928 1.00 95.44 74 LEU A N 1
ATOM 571 C CA . LEU A 1 74 ? 13.710 -1.845 5.231 1.00 95.44 74 LEU A CA 1
ATOM 572 C C . LEU A 1 74 ? 14.414 -0.932 6.236 1.00 95.44 74 LEU A C 1
ATOM 574 O O . LEU A 1 74 ? 13.756 -0.456 7.156 1.00 95.44 74 LEU A O 1
ATOM 578 N N . GLU A 1 75 ? 15.707 -0.663 6.066 1.00 97.00 75 GLU A N 1
ATOM 579 C CA . GLU A 1 75 ? 16.429 0.238 6.963 1.00 97.00 75 GLU A CA 1
ATOM 580 C C . GLU A 1 75 ? 16.032 1.691 6.692 1.00 97.00 75 GLU A C 1
ATOM 582 O O . GLU A 1 75 ? 15.695 2.422 7.621 1.00 97.00 75 GLU A O 1
ATOM 587 N N . GLU A 1 76 ? 15.932 2.070 5.412 1.00 97.62 76 GLU A N 1
ATOM 588 C CA . GLU A 1 76 ? 15.388 3.371 4.995 1.00 97.62 76 GLU A CA 1
ATOM 589 C C . GLU A 1 76 ? 13.960 3.573 5.536 1.00 97.62 76 GLU A C 1
ATOM 591 O O . GLU A 1 76 ? 13.612 4.647 6.027 1.00 97.62 76 GLU A O 1
ATOM 596 N N . VAL A 1 77 ? 13.125 2.527 5.488 1.00 98.12 77 VAL A N 1
ATOM 597 C CA . VAL A 1 77 ? 11.746 2.576 6.002 1.00 98.12 77 VAL A CA 1
ATOM 598 C C . VAL A 1 77 ? 11.711 2.715 7.525 1.00 98.12 77 VAL A C 1
ATOM 600 O O . VAL A 1 77 ? 10.914 3.501 8.036 1.00 98.12 77 VAL A O 1
ATOM 603 N N . ARG A 1 78 ? 12.556 1.984 8.260 1.00 98.25 78 ARG A N 1
ATOM 604 C CA . ARG A 1 78 ? 12.643 2.091 9.726 1.00 98.25 78 ARG A CA 1
ATOM 605 C C . ARG A 1 78 ? 13.106 3.473 10.162 1.00 98.25 78 ARG A C 1
ATOM 607 O O . ARG A 1 78 ? 12.471 4.073 11.025 1.00 98.25 78 ARG A O 1
ATOM 614 N N . GLN A 1 79 ? 14.127 4.014 9.505 1.00 98.25 79 GLN A N 1
ATOM 615 C CA . GLN A 1 79 ? 14.568 5.381 9.754 1.00 98.25 79 GLN A CA 1
ATOM 616 C C . GLN A 1 79 ? 13.431 6.383 9.498 1.00 98.25 79 GLN A C 1
ATOM 618 O O . GLN A 1 79 ? 13.151 7.233 10.342 1.00 98.25 79 GLN A O 1
ATOM 623 N N . ALA A 1 80 ? 12.717 6.246 8.377 1.00 98.25 80 ALA A N 1
ATOM 624 C CA . ALA A 1 80 ? 11.586 7.112 8.054 1.00 98.25 80 ALA A CA 1
ATOM 625 C C . ALA A 1 80 ? 10.428 7.002 9.063 1.00 98.25 80 ALA A C 1
ATOM 627 O O . ALA A 1 80 ? 9.733 7.988 9.305 1.00 98.25 80 ALA A O 1
ATOM 628 N N . LEU A 1 81 ? 10.204 5.827 9.659 1.00 98.19 81 LEU A N 1
ATOM 629 C CA . LEU A 1 81 ? 9.234 5.644 10.743 1.00 98.19 81 LEU A CA 1
ATOM 630 C C . LEU A 1 81 ? 9.654 6.394 12.009 1.00 98.19 81 LEU A C 1
ATOM 632 O O . LEU A 1 81 ? 8.818 7.046 12.636 1.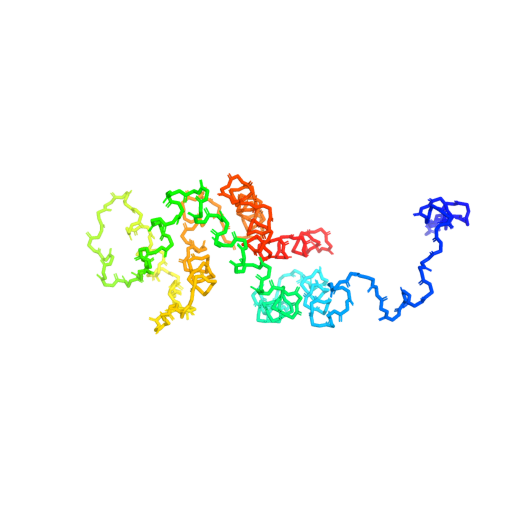00 98.19 81 LEU A O 1
ATOM 636 N N . ASP A 1 82 ? 10.929 6.328 12.386 1.00 98.12 82 ASP A N 1
ATOM 637 C CA . ASP A 1 82 ? 11.448 7.052 13.549 1.00 98.12 82 ASP A CA 1
ATOM 638 C C . ASP A 1 82 ? 11.373 8.572 13.356 1.00 98.12 82 ASP A C 1
ATOM 640 O O . ASP A 1 82 ? 10.940 9.292 14.261 1.00 98.12 82 ASP A O 1
ATOM 644 N N . GLU A 1 83 ? 11.701 9.060 12.158 1.00 98.19 83 GLU A N 1
ATOM 645 C CA . GLU A 1 83 ? 11.556 10.469 11.775 1.00 98.19 83 GLU A CA 1
ATOM 646 C C . GLU A 1 83 ? 10.087 10.933 11.808 1.00 98.19 83 GLU A C 1
ATOM 648 O O . GLU A 1 83 ? 9.779 12.017 12.320 1.00 98.19 83 GLU A O 1
ATOM 653 N N . GLU A 1 84 ? 9.152 10.103 11.332 1.00 98.06 84 GLU A N 1
ATOM 654 C CA . GLU A 1 84 ? 7.716 10.399 11.400 1.00 98.06 84 GLU A CA 1
ATOM 655 C C . GLU A 1 84 ? 7.230 10.451 12.852 1.00 98.06 84 GLU A C 1
ATOM 657 O O . GLU A 1 84 ? 6.593 11.418 13.261 1.00 98.06 84 GLU A O 1
ATOM 662 N N . LYS A 1 85 ? 7.588 9.464 13.685 1.00 97.94 85 LYS A N 1
ATOM 663 C CA . LYS A 1 85 ? 7.250 9.477 15.120 1.00 97.94 85 LYS A CA 1
ATOM 664 C C . LYS A 1 85 ? 7.837 10.698 15.827 1.00 97.94 85 LYS A C 1
ATOM 666 O O . LYS A 1 85 ? 7.235 11.203 16.778 1.00 97.94 85 LYS A O 1
ATOM 671 N N . ALA A 1 86 ? 9.023 11.160 15.430 1.00 97.75 86 ALA A N 1
ATOM 672 C CA . ALA A 1 86 ? 9.664 12.347 15.992 1.00 97.75 86 ALA A CA 1
ATOM 673 C C . ALA A 1 86 ? 8.901 13.639 15.670 1.00 97.75 86 ALA A C 1
ATOM 675 O O . ALA A 1 86 ? 8.747 14.488 16.547 1.00 97.75 86 ALA A O 1
ATOM 676 N N . SER A 1 87 ? 8.411 13.767 14.439 1.00 96.56 87 SER A N 1
ATOM 677 C CA . SER A 1 87 ? 7.783 14.988 13.926 1.00 96.56 87 SER A CA 1
ATOM 678 C C . SER A 1 87 ? 6.259 15.033 14.091 1.00 96.56 87 SER A C 1
ATOM 680 O O . SER A 1 87 ? 5.689 16.122 14.157 1.00 96.56 87 SER A O 1
ATOM 682 N N . ASN A 1 88 ? 5.601 13.879 14.220 1.00 96.56 88 ASN A N 1
ATOM 683 C CA . ASN A 1 88 ? 4.149 13.739 14.267 1.00 96.56 88 ASN A CA 1
ATOM 684 C C . ASN A 1 88 ? 3.698 12.971 15.531 1.00 96.56 88 ASN A C 1
ATOM 686 O O . ASN A 1 88 ? 3.622 11.737 15.530 1.00 96.56 88 ASN A O 1
ATOM 690 N N . PRO A 1 89 ? 3.363 13.680 16.630 1.00 96.62 89 PRO A N 1
ATOM 691 C CA . PRO A 1 89 ? 2.939 13.047 17.881 1.00 96.62 89 PRO A CA 1
ATOM 692 C C . PRO A 1 89 ? 1.676 12.187 17.748 1.00 96.62 89 PRO A C 1
ATOM 694 O O . PRO A 1 89 ? 1.571 11.162 18.416 1.00 96.62 89 PRO A O 1
ATOM 697 N N . ALA A 1 90 ? 0.740 12.568 16.871 1.00 96.38 90 ALA A N 1
ATOM 698 C CA . ALA A 1 90 ? -0.482 11.800 16.640 1.00 96.38 90 ALA A CA 1
ATOM 699 C C . ALA A 1 90 ? -0.181 10.461 15.950 1.00 96.38 90 ALA A C 1
ATOM 701 O O . ALA A 1 90 ? -0.746 9.431 16.318 1.00 96.38 90 ALA A O 1
ATOM 702 N N . PHE A 1 91 ? 0.745 10.456 14.986 1.00 96.50 91 PHE A N 1
ATOM 703 C CA . PHE A 1 91 ? 1.228 9.218 14.379 1.00 96.50 91 PHE A CA 1
ATOM 704 C C . PHE A 1 91 ? 1.958 8.338 15.394 1.00 96.50 91 PHE A C 1
ATOM 706 O O . PHE A 1 91 ? 1.698 7.136 15.447 1.00 96.50 91 PHE A O 1
ATOM 713 N N . ARG A 1 92 ? 2.816 8.932 16.234 1.00 97.81 92 ARG A N 1
ATOM 714 C CA . ARG A 1 92 ? 3.497 8.207 17.313 1.00 97.81 92 ARG A CA 1
ATOM 715 C C . ARG A 1 92 ? 2.502 7.515 18.241 1.00 97.81 92 ARG A C 1
ATOM 717 O O . ARG A 1 92 ? 2.613 6.314 18.452 1.00 97.81 92 ARG A O 1
ATOM 724 N N . GLU A 1 93 ? 1.511 8.244 18.749 1.00 97.44 93 GLU A N 1
ATOM 725 C CA . GLU A 1 93 ? 0.487 7.660 19.620 1.00 97.44 93 GLU A CA 1
ATOM 726 C C . GLU A 1 93 ? -0.255 6.518 18.912 1.00 97.44 93 GLU A C 1
ATOM 728 O O . GLU A 1 93 ? -0.457 5.443 19.478 1.00 97.44 93 GLU A O 1
ATOM 733 N N . TRP A 1 94 ? -0.628 6.721 17.647 1.00 95.56 94 TRP A N 1
ATOM 734 C CA . TRP A 1 94 ? -1.344 5.721 16.862 1.00 95.56 94 TRP A CA 1
ATOM 735 C C . TRP A 1 94 ? -0.530 4.440 16.621 1.00 95.56 94 TRP A C 1
ATOM 737 O O . TRP A 1 94 ? -1.087 3.338 16.719 1.00 95.56 94 TRP A O 1
ATOM 747 N N . ILE A 1 95 ? 0.763 4.567 16.304 1.00 95.56 95 ILE A N 1
ATOM 748 C CA . ILE A 1 95 ? 1.627 3.420 16.006 1.00 95.56 95 ILE A CA 1
ATOM 749 C C . ILE A 1 95 ? 2.016 2.665 17.281 1.00 95.56 95 ILE A C 1
ATOM 751 O O . ILE A 1 95 ? 1.929 1.438 17.319 1.00 95.56 95 ILE A O 1
ATOM 755 N N . GLU A 1 96 ? 2.323 3.382 18.366 1.00 95.81 96 GLU A N 1
ATOM 756 C CA . GLU A 1 96 ? 2.675 2.797 19.666 1.00 95.81 96 GLU A CA 1
ATOM 757 C C . GLU A 1 96 ? 1.479 2.128 20.359 1.00 95.81 96 GLU A C 1
ATOM 759 O O . GLU A 1 96 ? 1.662 1.186 21.128 1.00 95.81 96 GLU A O 1
ATOM 764 N N . ALA A 1 97 ? 0.243 2.543 20.059 1.00 95.00 97 ALA A N 1
ATOM 765 C CA . ALA A 1 97 ? -0.954 1.931 20.634 1.00 95.00 97 ALA A CA 1
ATOM 766 C C . ALA A 1 97 ? -1.206 0.485 20.165 1.00 95.00 97 ALA A C 1
ATOM 768 O O . ALA A 1 97 ? -2.021 -0.207 20.779 1.00 95.00 97 ALA A O 1
ATOM 769 N N . ARG A 1 98 ? -0.566 0.037 19.070 1.00 92.50 98 ARG A N 1
ATOM 770 C CA . ARG A 1 98 ? -0.627 -1.344 18.541 1.00 92.50 98 ARG A CA 1
ATOM 771 C C . ARG A 1 98 ? -2.043 -1.936 18.446 1.00 92.50 98 ARG A C 1
ATOM 773 O O . ARG A 1 98 ? -2.263 -3.127 18.657 1.00 92.50 98 ARG A O 1
ATOM 780 N N . ARG A 1 99 ? -3.034 -1.109 18.097 1.00 89.44 99 ARG A N 1
ATOM 781 C CA . ARG A 1 99 ? -4.447 -1.511 18.019 1.00 89.44 99 ARG A CA 1
ATOM 782 C C . ARG A 1 99 ? -4.725 -2.337 16.760 1.00 89.44 99 ARG A C 1
ATOM 784 O O . ARG A 1 99 ? -4.890 -1.804 15.659 1.00 89.44 99 ARG A O 1
ATOM 791 N N . ILE A 1 100 ? -4.856 -3.648 16.931 1.00 84.00 100 ILE A N 1
ATOM 792 C CA . ILE A 1 100 ? -5.335 -4.559 15.886 1.00 84.00 100 ILE A CA 1
ATOM 793 C C . ILE A 1 100 ? -6.858 -4.678 15.973 1.00 84.00 100 ILE A C 1
ATOM 795 O O . ILE A 1 100 ? -7.410 -5.004 1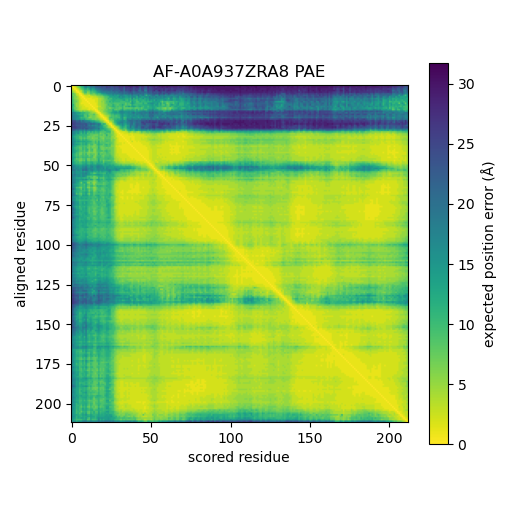7.021 1.00 84.00 100 ILE A O 1
ATOM 799 N N . SER A 1 101 ? -7.541 -4.394 14.865 1.00 80.94 101 SER A N 1
ATOM 800 C CA . SER A 1 101 ? -8.988 -4.589 14.742 1.00 80.94 101 SER A CA 1
ATOM 801 C C . SER A 1 101 ? -9.241 -6.005 14.231 1.00 80.94 101 SER A C 1
ATOM 803 O O . SER A 1 101 ? -8.677 -6.378 13.206 1.00 80.94 101 SER A O 1
ATOM 805 N N . ARG A 1 102 ? -10.070 -6.777 14.938 1.00 84.12 102 ARG A N 1
ATOM 806 C CA . ARG A 1 102 ? -10.533 -8.103 14.508 1.00 84.12 102 ARG A CA 1
ATOM 807 C C . ARG A 1 102 ? -12.054 -8.076 14.432 1.00 84.12 102 ARG A C 1
ATOM 809 O O . ARG A 1 102 ? -12.698 -7.613 15.369 1.00 84.12 102 ARG A O 1
ATOM 816 N N . TYR A 1 103 ? -12.612 -8.537 13.322 1.00 85.56 103 TYR A N 1
ATOM 817 C CA . TYR A 1 103 ? -14.045 -8.474 13.041 1.00 85.56 103 TYR A CA 1
ATOM 818 C C . TYR A 1 103 ? -14.622 -9.887 12.994 1.00 85.56 103 TYR A C 1
ATOM 820 O O . TYR A 1 103 ? -14.548 -10.530 11.953 1.00 85.56 103 TYR A O 1
ATOM 828 N N . ARG A 1 104 ? -15.168 -10.404 14.098 1.00 88.06 104 ARG A N 1
ATOM 829 C CA . ARG A 1 104 ? -15.844 -11.714 14.086 1.00 88.06 104 ARG A CA 1
ATOM 830 C C . ARG A 1 104 ? -17.334 -11.522 13.837 1.00 88.06 104 ARG A C 1
ATOM 832 O O . ARG A 1 104 ? -17.920 -10.559 14.323 1.00 88.06 104 ARG A O 1
ATOM 839 N N . ILE A 1 105 ? -17.954 -12.449 13.104 1.00 90.44 105 ILE A N 1
ATOM 840 C CA . ILE A 1 105 ? -19.397 -12.397 12.812 1.00 90.44 105 ILE A CA 1
ATOM 841 C C . ILE A 1 105 ? -20.197 -12.285 14.117 1.00 90.44 105 ILE A C 1
ATOM 843 O O . ILE A 1 105 ? -21.030 -11.392 14.246 1.00 90.44 105 ILE A O 1
ATOM 847 N N . ASP A 1 106 ? -19.883 -13.123 15.106 1.00 91.75 106 ASP A N 1
ATOM 848 C CA . ASP A 1 106 ? -20.595 -13.133 16.388 1.00 91.75 106 ASP A CA 1
ATOM 849 C C . ASP A 1 106 ? -20.459 -11.810 17.157 1.00 91.75 106 ASP A C 1
ATOM 851 O O . ASP A 1 106 ? -21.447 -11.327 17.709 1.00 91.75 106 ASP A O 1
ATOM 855 N N . ASP A 1 107 ? -19.281 -11.177 17.123 1.00 91.56 107 ASP A N 1
ATOM 856 C CA . ASP A 1 107 ? -19.024 -9.893 17.796 1.00 91.56 107 ASP A CA 1
ATOM 857 C C . ASP A 1 107 ? -19.824 -8.738 17.171 1.00 91.56 107 ASP A C 1
ATOM 859 O O . ASP A 1 107 ? -20.118 -7.737 17.826 1.00 91.56 107 ASP A O 1
ATOM 863 N N . LEU A 1 108 ? -20.173 -8.860 15.887 1.00 93.62 108 LEU A N 1
ATOM 864 C CA . LEU A 1 108 ? -20.841 -7.810 15.124 1.00 93.62 108 LEU A CA 1
ATOM 865 C C . LEU A 1 108 ? -22.355 -8.017 14.986 1.00 93.62 108 LEU A C 1
ATOM 867 O O . LEU A 1 108 ? -23.045 -7.103 14.526 1.00 93.62 108 LEU A O 1
ATOM 871 N N . ARG A 1 109 ? -22.885 -9.180 15.389 1.00 94.00 109 ARG A N 1
ATOM 872 C CA . ARG A 1 109 ? -24.294 -9.566 15.198 1.00 94.00 109 ARG A CA 1
ATOM 873 C C . ARG A 1 109 ? -25.281 -8.549 15.766 1.00 94.00 109 ARG A C 1
ATOM 875 O O . ARG A 1 109 ? -26.312 -8.280 15.153 1.00 94.00 109 ARG A O 1
ATOM 882 N N . ASP A 1 110 ? -24.943 -7.975 16.916 1.00 95.62 110 ASP A N 1
ATOM 883 C CA . ASP A 1 110 ? -25.833 -7.098 17.678 1.00 95.62 110 ASP A CA 1
ATOM 884 C C . ASP A 1 110 ? -25.573 -5.600 17.386 1.00 95.62 110 ASP A C 1
ATOM 886 O O . ASP A 1 110 ? -26.131 -4.716 18.040 1.00 95.62 110 ASP A O 1
ATOM 890 N N . CYS A 1 111 ? -24.747 -5.285 16.377 1.00 96.00 111 CYS A N 1
ATOM 891 C CA . CYS A 1 111 ? -24.531 -3.912 15.923 1.00 96.00 111 CYS A CA 1
ATOM 892 C C . CYS A 1 111 ? -25.818 -3.304 15.338 1.00 96.00 111 CYS A C 1
ATOM 894 O O . CYS A 1 111 ? -26.457 -3.868 14.447 1.00 96.00 111 CYS A O 1
ATOM 896 N N . GLY A 1 112 ? -26.179 -2.111 15.818 1.00 95.62 112 GLY A N 1
ATOM 897 C CA . GLY A 1 112 ? -27.425 -1.442 15.445 1.00 95.62 112 GLY A CA 1
ATOM 898 C C . GLY A 1 112 ? -27.482 -0.975 13.979 1.00 95.62 112 GLY A C 1
ATOM 899 O O . GLY A 1 112 ? -26.439 -0.805 13.337 1.00 95.62 112 GLY A O 1
ATOM 900 N N . PRO A 1 113 ? -28.691 -0.717 13.443 1.00 95.31 113 PRO A N 1
ATOM 901 C CA . PRO A 1 113 ? -28.879 -0.220 12.083 1.00 95.31 113 PRO A CA 1
ATOM 902 C C . PRO A 1 113 ? -28.081 1.055 11.773 1.00 95.31 113 PRO A C 1
ATOM 904 O O . PRO A 1 113 ? -28.049 1.980 12.580 1.00 95.31 113 PRO A O 1
ATOM 907 N N . GLY A 1 114 ? -27.463 1.117 10.591 1.00 91.06 114 GLY A N 1
ATOM 908 C CA . GLY A 1 114 ? -26.703 2.285 10.124 1.00 91.06 114 GLY A CA 1
ATOM 909 C C . GLY A 1 114 ? -25.285 2.400 10.694 1.00 91.06 114 GLY A C 1
ATOM 910 O O . GLY A 1 114 ? -24.590 3.372 10.408 1.00 91.06 114 GLY A O 1
ATOM 911 N N . THR A 1 115 ? -24.833 1.421 11.480 1.00 95.38 115 THR A N 1
ATOM 912 C CA . THR A 1 115 ? -23.457 1.373 11.992 1.00 95.38 115 THR A CA 1
ATOM 913 C C . THR A 1 115 ? -22.524 0.645 11.026 1.00 95.38 115 THR A C 1
ATOM 915 O O . THR A 1 115 ? -22.935 -0.273 10.314 1.00 95.38 115 THR A O 1
ATOM 918 N N . LEU A 1 116 ? -21.233 0.992 11.049 1.00 92.75 116 LEU A N 1
ATOM 919 C CA . LEU A 1 116 ? -20.214 0.267 10.283 1.00 92.75 116 LEU A CA 1
ATOM 920 C C . LEU A 1 116 ? -20.179 -1.224 10.659 1.00 92.75 116 LEU A C 1
ATOM 922 O O . LEU A 1 116 ? -20.094 -2.073 9.777 1.00 92.75 116 LEU A O 1
ATOM 926 N N . GLY A 1 117 ? -20.318 -1.548 11.950 1.00 93.81 117 GLY A N 1
ATOM 927 C CA . GLY A 1 117 ? -20.344 -2.934 12.426 1.00 93.81 117 GLY A CA 1
ATOM 928 C C . GLY A 1 117 ? -21.476 -3.758 11.806 1.00 93.81 117 GLY A C 1
ATOM 929 O O . GLY A 1 117 ? -21.239 -4.876 11.356 1.00 93.81 117 GLY A O 1
ATOM 930 N N . GLN A 1 118 ? -22.674 -3.178 11.667 1.00 95.06 118 GLN A N 1
ATOM 931 C CA . GLN A 1 118 ? -23.798 -3.832 10.991 1.00 95.06 118 GLN A CA 1
ATOM 932 C C . GLN A 1 118 ? -23.500 -4.090 9.505 1.00 95.06 118 GLN A C 1
ATOM 934 O O . GLN A 1 118 ? -23.837 -5.152 8.979 1.00 95.06 118 GLN A O 1
ATOM 939 N N . VAL A 1 119 ? -22.862 -3.136 8.817 1.00 93.06 119 VAL A N 1
ATOM 940 C CA . VAL A 1 119 ? -22.509 -3.283 7.396 1.00 93.06 119 VAL A CA 1
ATOM 941 C C . VAL A 1 119 ? -21.458 -4.377 7.200 1.00 93.06 119 VAL A C 1
ATOM 943 O O . VAL A 1 119 ? -21.626 -5.217 6.314 1.00 93.06 119 VAL A O 1
ATOM 946 N N . ILE A 1 120 ? -20.427 -4.411 8.053 1.00 91.56 120 ILE A N 1
ATOM 947 C CA . ILE A 1 120 ? -19.389 -5.452 8.048 1.00 91.56 120 ILE A CA 1
ATOM 948 C C . ILE A 1 120 ? -20.017 -6.827 8.305 1.00 91.56 120 ILE A C 1
ATOM 950 O O . ILE A 1 120 ? -19.811 -7.747 7.515 1.00 91.56 120 ILE A O 1
ATOM 954 N N . HIS A 1 121 ? -20.844 -6.953 9.349 1.00 93.50 121 HIS A N 1
ATOM 955 C CA . HIS A 1 121 ? -21.560 -8.192 9.661 1.00 93.50 121 HIS A CA 1
ATOM 956 C C . HIS A 1 121 ? -22.364 -8.694 8.458 1.00 93.50 121 HIS A C 1
ATOM 958 O O . HIS A 1 121 ? -22.240 -9.843 8.035 1.00 93.50 121 HIS A O 1
ATOM 964 N N . ALA A 1 122 ? -23.164 -7.810 7.858 1.00 91.50 122 ALA A N 1
ATOM 965 C CA . ALA A 1 122 ? -24.008 -8.165 6.729 1.00 91.50 122 ALA A CA 1
ATOM 966 C C . ALA A 1 122 ? -23.190 -8.538 5.480 1.00 91.50 122 ALA A C 1
ATOM 968 O O . ALA A 1 122 ? -23.625 -9.388 4.707 1.00 91.50 122 ALA A O 1
ATOM 969 N N . PHE A 1 123 ? -22.020 -7.927 5.267 1.00 88.25 123 PHE A N 1
ATOM 970 C CA . PHE A 1 123 ? -21.095 -8.337 4.212 1.00 88.25 123 PHE A CA 1
ATOM 971 C C . PHE A 1 123 ? -20.582 -9.760 4.447 1.00 88.25 123 PHE A C 1
ATOM 973 O O . PHE A 1 123 ? -20.785 -10.600 3.574 1.00 88.25 123 PHE A O 1
ATOM 980 N N . MET A 1 124 ? -20.000 -10.039 5.619 1.00 89.56 124 MET A N 1
ATOM 981 C CA . MET A 1 124 ? -19.394 -11.339 5.939 1.00 89.56 124 MET A CA 1
ATOM 982 C C . MET A 1 124 ? -20.414 -12.483 5.855 1.00 89.56 124 MET A C 1
ATOM 984 O O . MET A 1 124 ? -20.141 -13.514 5.247 1.00 89.56 124 MET A O 1
ATOM 988 N N . VAL A 1 125 ? -21.626 -12.282 6.387 1.00 92.12 125 VAL A N 1
ATOM 989 C CA . VAL A 1 125 ? -22.700 -13.292 6.340 1.00 92.12 125 VAL A CA 1
ATOM 990 C C . VAL A 1 125 ? -23.166 -13.574 4.908 1.00 92.12 125 VAL A C 1
ATOM 992 O O . VAL A 1 125 ? -23.443 -14.722 4.570 1.00 92.12 125 VAL A O 1
ATOM 995 N N . ARG A 1 126 ? -23.271 -12.549 4.050 1.00 89.25 126 ARG A N 1
ATOM 996 C CA . ARG A 1 126 ? -23.738 -12.728 2.663 1.00 89.25 126 ARG A CA 1
ATOM 997 C C . ARG A 1 126 ? -22.673 -13.312 1.743 1.00 89.25 126 ARG A C 1
ATOM 999 O O . ARG A 1 126 ? -23.018 -14.082 0.853 1.00 89.25 126 ARG A O 1
ATOM 1006 N N . SER A 1 127 ? -21.420 -12.883 1.887 1.00 82.50 127 SER A N 1
ATOM 1007 C CA . SER A 1 127 ? -20.327 -13.289 0.997 1.00 82.50 127 SER A CA 1
ATOM 1008 C C . SER A 1 127 ? -19.668 -14.598 1.431 1.00 82.50 127 SER A C 1
ATOM 1010 O O . SER A 1 127 ? -19.074 -15.274 0.595 1.00 82.50 127 SER A O 1
ATOM 1012 N N . GLY A 1 128 ? -19.754 -14.948 2.720 1.00 82.81 128 GLY A N 1
ATOM 1013 C CA . GLY A 1 128 ? -18.992 -16.045 3.316 1.00 82.81 128 GLY A CA 1
ATOM 1014 C C . GLY A 1 128 ? -17.489 -15.760 3.419 1.00 82.81 128 GLY A C 1
ATOM 1015 O O . GLY A 1 128 ? -16.726 -16.670 3.732 1.00 82.81 128 GLY A O 1
ATOM 1016 N N . LEU A 1 129 ? -17.053 -14.527 3.133 1.00 80.19 129 LEU A N 1
ATOM 1017 C CA . LEU A 1 129 ? -15.652 -14.121 3.215 1.00 80.19 129 LEU A CA 1
ATOM 1018 C C . LEU A 1 129 ? -15.300 -13.699 4.643 1.00 80.19 129 LEU A C 1
ATOM 1020 O O . LEU A 1 129 ? -16.047 -12.957 5.286 1.00 80.19 129 LEU A O 1
ATOM 1024 N N . ASP A 1 130 ? -14.127 -14.126 5.102 1.00 79.75 130 ASP A N 1
ATOM 1025 C CA . ASP A 1 130 ? -13.527 -13.635 6.338 1.00 79.75 130 ASP A CA 1
ATOM 1026 C C . ASP A 1 130 ? -12.587 -12.467 6.032 1.00 79.75 130 ASP A C 1
ATOM 1028 O O . ASP A 1 130 ? -11.630 -12.618 5.280 1.00 79.75 130 ASP A O 1
ATOM 1032 N N . ILE A 1 131 ? -12.850 -11.308 6.637 1.00 79.38 131 ILE A N 1
ATOM 1033 C CA . ILE A 1 131 ? -12.043 -10.088 6.485 1.00 79.38 131 ILE A CA 1
ATOM 1034 C C . ILE A 1 131 ? -10.710 -10.199 7.250 1.00 79.38 131 ILE A C 1
ATOM 1036 O O . ILE A 1 131 ? -9.744 -9.504 6.940 1.00 79.38 131 ILE A O 1
ATOM 1040 N N . ASN A 1 132 ? -10.610 -11.087 8.244 1.00 77.88 132 ASN A N 1
ATOM 1041 C CA . ASN A 1 132 ? -9.402 -11.227 9.063 1.00 77.88 132 ASN A CA 1
ATOM 1042 C C . ASN A 1 132 ? -8.389 -12.232 8.502 1.00 77.88 132 ASN A C 1
ATOM 1044 O O . ASN A 1 132 ? -7.321 -12.384 9.098 1.00 77.88 132 ASN A O 1
ATOM 1048 N N . PHE A 1 133 ? -8.686 -12.889 7.376 1.00 72.38 133 PHE A N 1
ATOM 1049 C CA . PHE A 1 133 ? -7.973 -14.079 6.890 1.00 72.38 133 PHE A CA 1
ATOM 1050 C C . PHE A 1 133 ? -6.445 -13.932 6.777 1.00 72.38 133 PHE A C 1
ATOM 1052 O O . PHE A 1 133 ? -5.716 -14.912 6.902 1.00 72.38 133 PHE A O 1
ATOM 1059 N N . LEU A 1 134 ? -5.939 -12.717 6.538 1.00 68.56 134 LEU A N 1
ATOM 1060 C CA . LEU A 1 134 ? -4.500 -12.462 6.412 1.00 68.56 134 LEU A CA 1
ATOM 1061 C C . LEU A 1 134 ? -3.768 -12.355 7.755 1.00 68.56 134 LEU A C 1
ATOM 1063 O O . LEU A 1 134 ? -2.555 -12.534 7.784 1.00 68.56 134 LEU A O 1
ATOM 1067 N N . ASN A 1 135 ? -4.468 -12.031 8.846 1.00 68.75 135 ASN A N 1
ATOM 1068 C CA . ASN A 1 135 ? -3.844 -11.611 10.106 1.00 68.75 135 ASN A CA 1
ATOM 1069 C C . ASN A 1 135 ? -4.488 -12.237 11.359 1.00 68.75 135 ASN A C 1
ATOM 1071 O O . ASN A 1 135 ? -4.254 -11.732 12.460 1.00 68.75 135 ASN A O 1
ATOM 1075 N N . GLU A 1 136 ? -5.307 -13.290 11.230 1.00 68.69 136 GLU A N 1
ATOM 1076 C CA . GLU A 1 136 ? -6.174 -13.796 12.314 1.00 68.69 136 GLU A CA 1
ATOM 1077 C C . GLU A 1 136 ? -5.428 -14.119 13.623 1.00 68.69 136 GLU A C 1
ATOM 1079 O O . GLU A 1 136 ? -5.944 -13.800 14.693 1.00 68.69 136 GLU A O 1
ATOM 1084 N N . ASP A 1 137 ? -4.180 -14.588 13.549 1.00 72.50 137 ASP A N 1
ATOM 1085 C CA . ASP A 1 137 ? -3.366 -14.934 14.728 1.00 72.50 137 ASP A CA 1
ATOM 1086 C C . ASP A 1 137 ? -2.027 -14.190 14.805 1.00 72.50 137 ASP A C 1
ATOM 1088 O O . ASP A 1 137 ? -1.203 -14.445 15.683 1.00 72.50 137 ASP A O 1
ATOM 1092 N N . LEU A 1 138 ? -1.795 -13.241 13.899 1.00 76.56 138 LEU A N 1
ATOM 1093 C CA . LEU A 1 138 ? -0.537 -12.507 13.862 1.00 76.56 138 LEU A CA 1
ATOM 1094 C C . LEU A 1 138 ? -0.557 -11.348 14.863 1.00 76.56 138 LEU A C 1
ATOM 1096 O O . LEU A 1 138 ? -1.581 -10.680 15.056 1.00 76.56 138 LEU A O 1
ATOM 1100 N N . GLN A 1 139 ? 0.595 -11.117 15.485 1.00 84.94 139 GLN A N 1
ATOM 1101 C CA . GLN A 1 139 ? 0.917 -9.917 16.250 1.00 84.94 139 GLN A CA 1
ATOM 1102 C C . GLN A 1 139 ? 2.132 -9.264 15.589 1.00 84.94 139 GLN A C 1
ATOM 1104 O O . GLN A 1 139 ? 3.034 -9.987 15.169 1.00 84.94 139 GLN A O 1
ATOM 1109 N N . PRO A 1 140 ? 2.159 -7.931 15.464 1.00 90.62 140 PRO A N 1
ATOM 1110 C CA . PRO A 1 140 ? 3.286 -7.252 14.842 1.00 90.62 140 PRO A CA 1
ATOM 1111 C C . PRO A 1 140 ? 4.535 -7.362 15.721 1.00 90.62 140 PRO A C 1
ATOM 1113 O O . PRO A 1 140 ? 4.458 -7.096 16.922 1.00 90.62 140 PRO A O 1
ATOM 1116 N N . GLU A 1 141 ? 5.681 -7.698 15.130 1.00 91.81 141 GLU A N 1
ATOM 1117 C CA . GLU A 1 141 ? 6.955 -7.752 15.858 1.00 91.81 141 GLU A CA 1
ATOM 1118 C C . GLU A 1 141 ? 7.590 -6.361 15.980 1.00 91.81 141 GLU A C 1
ATOM 1120 O O . GLU A 1 141 ? 8.141 -6.010 17.024 1.00 91.81 141 GLU A O 1
ATOM 1125 N N . ASP A 1 142 ? 7.463 -5.537 14.935 1.00 94.38 142 ASP A N 1
ATOM 1126 C CA . ASP A 1 142 ? 8.000 -4.178 14.884 1.00 94.38 142 ASP A CA 1
ATOM 1127 C C . ASP A 1 142 ? 7.007 -3.161 14.275 1.00 94.38 142 ASP A C 1
ATOM 1129 O O . ASP A 1 142 ? 5.858 -3.478 13.949 1.00 94.38 142 ASP A O 1
ATOM 1133 N N . ASP A 1 143 ? 7.387 -1.877 14.228 1.00 96.38 143 ASP A N 1
ATOM 1134 C CA . ASP A 1 143 ? 6.555 -0.797 13.657 1.00 96.38 143 ASP A CA 1
ATOM 1135 C C . ASP A 1 143 ? 6.205 -1.034 12.174 1.00 96.38 143 ASP A C 1
ATOM 1137 O O . ASP A 1 143 ? 5.099 -0.693 11.740 1.00 96.38 143 ASP A O 1
ATOM 1141 N N . VAL A 1 144 ? 7.116 -1.644 11.406 1.00 95.06 144 VAL A N 1
ATOM 1142 C CA . VAL A 1 144 ? 6.922 -1.940 9.980 1.00 95.06 144 VAL A CA 1
ATOM 1143 C C . VAL A 1 144 ? 5.834 -2.997 9.820 1.00 95.06 144 VAL A C 1
ATOM 1145 O O . VAL A 1 144 ? 4.884 -2.801 9.053 1.00 95.06 144 VAL A O 1
ATOM 1148 N N . ASP A 1 145 ? 5.922 -4.078 10.594 1.00 91.94 145 ASP A N 1
ATOM 1149 C CA . ASP A 1 145 ? 4.925 -5.143 10.601 1.00 91.94 145 ASP A CA 1
ATOM 1150 C C . ASP A 1 145 ? 3.549 -4.617 10.990 1.00 91.94 145 ASP A C 1
ATOM 1152 O O . ASP A 1 145 ? 2.556 -4.925 10.329 1.00 91.94 145 ASP A O 1
ATOM 1156 N N . TYR A 1 146 ? 3.469 -3.756 12.007 1.00 93.69 146 TYR A N 1
ATOM 1157 C CA . TYR A 1 146 ? 2.190 -3.169 12.394 1.00 93.69 146 TYR A CA 1
ATOM 1158 C C . TYR A 1 146 ? 1.597 -2.289 11.302 1.00 93.69 146 TYR A C 1
ATOM 1160 O O . TYR A 1 146 ? 0.409 -2.427 11.006 1.00 93.69 146 TYR A O 1
ATOM 1168 N N . LEU A 1 147 ? 2.390 -1.433 10.653 1.00 92.50 147 LEU A N 1
ATOM 1169 C CA . LEU A 1 147 ? 1.894 -0.611 9.550 1.00 92.50 147 LEU A CA 1
ATOM 1170 C C . LEU A 1 147 ? 1.373 -1.475 8.390 1.00 92.50 147 LEU A C 1
ATOM 1172 O O . LEU A 1 147 ? 0.300 -1.203 7.837 1.00 92.50 147 LEU A O 1
ATOM 1176 N N . ARG A 1 148 ? 2.088 -2.554 8.055 1.00 89.31 148 ARG A N 1
ATOM 1177 C CA . ARG A 1 148 ? 1.669 -3.519 7.032 1.00 89.31 148 ARG A CA 1
ATOM 1178 C C . ARG A 1 148 ? 0.372 -4.230 7.421 1.00 89.31 148 ARG A C 1
ATOM 1180 O O . ARG A 1 148 ? -0.560 -4.279 6.616 1.00 89.31 148 ARG A O 1
ATOM 1187 N N . MET A 1 149 ? 0.281 -4.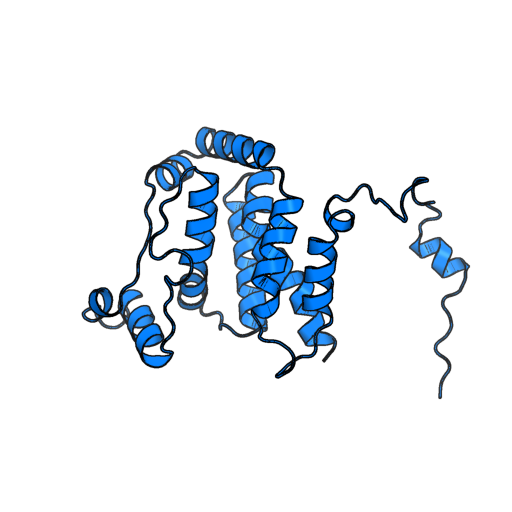737 8.649 1.00 88.31 149 MET A N 1
ATOM 1188 C CA . MET A 1 149 ? -0.914 -5.410 9.165 1.00 88.31 149 MET A CA 1
ATOM 1189 C C . MET A 1 149 ? -2.122 -4.472 9.206 1.00 88.31 149 MET A C 1
ATOM 1191 O O . MET A 1 149 ? -3.217 -4.865 8.811 1.00 88.31 149 MET A O 1
ATOM 1195 N N . ARG A 1 150 ? -1.935 -3.212 9.620 1.00 88.69 150 ARG A N 1
ATOM 1196 C CA . ARG A 1 150 ? -2.988 -2.184 9.611 1.00 88.69 150 ARG A CA 1
ATOM 1197 C C . ARG A 1 150 ? -3.467 -1.864 8.200 1.00 88.69 150 ARG A C 1
ATOM 1199 O O . ARG A 1 150 ? -4.668 -1.689 8.005 1.00 88.69 150 ARG A O 1
ATOM 1206 N N . SER A 1 151 ? -2.555 -1.816 7.232 1.00 87.50 151 SER A N 1
ATOM 1207 C CA . SER A 1 151 ? -2.899 -1.587 5.825 1.00 87.50 151 SER A CA 1
ATOM 1208 C C . SER A 1 151 ? -3.725 -2.746 5.263 1.00 87.50 151 SER A C 1
ATOM 1210 O O . SER A 1 151 ? -4.779 -2.525 4.675 1.00 87.50 151 SER A O 1
ATOM 1212 N N . SER A 1 152 ? -3.294 -3.986 5.510 1.00 82.19 152 SER A N 1
ATOM 1213 C CA . SER A 1 152 ? -3.995 -5.193 5.061 1.00 82.19 152 SER A CA 1
ATOM 1214 C C . SER A 1 152 ? -5.353 -5.380 5.749 1.00 82.19 152 SER A C 1
ATOM 1216 O O . SER A 1 152 ? -6.356 -5.535 5.063 1.00 82.19 152 SER A O 1
ATOM 1218 N N . GLY A 1 153 ? -5.414 -5.313 7.082 1.00 81.69 153 GLY A N 1
ATOM 1219 C CA . GLY A 1 153 ? -6.662 -5.503 7.835 1.00 81.69 153 GLY A CA 1
ATOM 1220 C C . GLY A 1 153 ? -7.659 -4.347 7.699 1.00 81.69 153 GLY A C 1
ATOM 1221 O O . GLY A 1 153 ? -8.829 -4.489 8.046 1.00 81.69 153 GLY A O 1
ATOM 1222 N N . GLY A 1 154 ? -7.209 -3.187 7.213 1.00 86.50 154 GLY A N 1
ATOM 1223 C CA . GLY A 1 154 ? -8.068 -2.044 6.916 1.00 86.50 154 GLY A CA 1
ATOM 1224 C C . GLY A 1 154 ? -8.618 -2.024 5.489 1.00 86.50 154 GLY A C 1
ATOM 1225 O O . GLY A 1 154 ? -9.605 -1.334 5.260 1.00 86.50 154 GLY A O 1
ATOM 1226 N N . HIS A 1 155 ? -8.015 -2.751 4.544 1.00 88.19 155 HIS A N 1
ATOM 1227 C CA . HIS A 1 155 ? -8.305 -2.632 3.110 1.00 88.19 155 HIS A CA 1
ATOM 1228 C C . HIS A 1 155 ? -9.784 -2.862 2.770 1.00 88.19 155 HIS A C 1
ATOM 1230 O O . HIS A 1 155 ? -10.427 -1.982 2.201 1.00 88.19 155 HIS A O 1
ATOM 1236 N N . ASP A 1 156 ? -10.363 -3.980 3.216 1.00 86.38 156 ASP A N 1
ATOM 1237 C CA . ASP A 1 156 ? -11.772 -4.288 2.937 1.00 86.38 156 ASP A CA 1
ATOM 1238 C C . ASP A 1 156 ? -12.735 -3.301 3.614 1.00 86.38 156 ASP A C 1
ATOM 1240 O O . ASP A 1 156 ? -13.799 -2.972 3.088 1.00 86.38 156 ASP A O 1
ATOM 1244 N N . ILE A 1 157 ? -12.337 -2.754 4.766 1.00 89.81 157 ILE A N 1
ATOM 1245 C CA . ILE A 1 157 ? -13.100 -1.710 5.457 1.00 89.81 157 ILE A CA 1
ATOM 1246 C C . ILE A 1 157 ? -13.067 -0.399 4.670 1.00 89.81 157 ILE A C 1
ATOM 1248 O O . ILE A 1 157 ? -14.063 0.325 4.644 1.00 89.81 157 ILE A O 1
ATOM 1252 N N . GLN A 1 158 ? -11.957 -0.089 3.998 1.00 92.38 158 GLN A N 1
ATOM 1253 C CA . GLN A 1 158 ? -11.868 1.113 3.177 1.00 92.38 158 GLN A CA 1
ATOM 1254 C C . GLN A 1 158 ? -12.856 1.071 2.009 1.00 92.38 158 GLN A C 1
ATOM 1256 O O . GLN A 1 158 ? -13.453 2.109 1.725 1.00 92.38 158 GLN A O 1
ATOM 1261 N N . TYR A 1 159 ? -13.104 -0.088 1.385 1.00 91.31 159 TYR A N 1
ATOM 1262 C CA . TYR A 1 159 ? -14.178 -0.222 0.387 1.00 91.31 159 TYR A CA 1
ATOM 1263 C C . TYR A 1 159 ? -15.535 0.181 0.963 1.00 91.31 159 TYR A C 1
ATOM 1265 O O . TYR A 1 159 ? -16.239 1.014 0.394 1.00 91.31 159 TYR A O 1
ATOM 1273 N N . ILE A 1 160 ? -15.871 -0.346 2.142 1.00 89.88 160 ILE A N 1
ATOM 1274 C CA . ILE A 1 160 ? -17.152 -0.075 2.804 1.00 89.88 160 ILE A CA 1
ATOM 1275 C C . ILE A 1 160 ? -17.305 1.416 3.135 1.00 89.88 160 ILE A C 1
ATOM 1277 O O . ILE A 1 160 ? -18.361 1.994 2.889 1.00 89.88 160 ILE A O 1
ATOM 1281 N N . VAL A 1 161 ? -16.265 2.041 3.693 1.00 92.62 161 VAL A N 1
ATOM 1282 C CA . VAL A 1 161 ? -16.324 3.438 4.155 1.00 92.62 161 VAL A CA 1
ATOM 1283 C C . VAL A 1 161 ? -16.275 4.434 2.996 1.00 92.62 161 VAL A C 1
ATOM 1285 O O . VAL A 1 161 ? -16.962 5.452 3.040 1.00 92.62 161 VAL A O 1
ATOM 1288 N N . SER A 1 162 ? -15.480 4.160 1.962 1.00 94.25 162 SER A N 1
ATOM 1289 C CA . SER A 1 162 ? -15.377 5.032 0.782 1.00 94.25 162 SER A CA 1
ATOM 1290 C C . SER A 1 162 ? -16.575 4.907 -0.161 1.00 94.25 162 SER A C 1
ATOM 1292 O O . SER A 1 162 ? -16.845 5.824 -0.934 1.00 94.25 162 SER A O 1
ATOM 1294 N N . GLY A 1 163 ? -17.284 3.775 -0.117 1.00 91.56 163 GLY A N 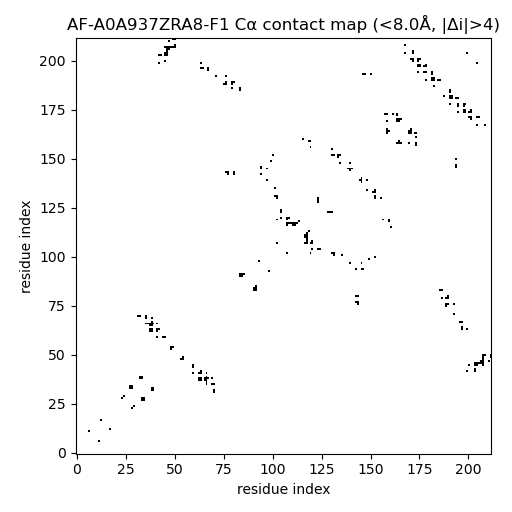1
ATOM 1295 C CA . GLY A 1 163 ? -18.317 3.433 -1.089 1.00 91.56 163 GLY A CA 1
ATOM 1296 C C . GLY A 1 163 ? -17.758 2.970 -2.438 1.00 91.56 163 GLY A C 1
ATOM 1297 O O . GLY A 1 163 ? -18.534 2.771 -3.373 1.00 91.56 163 GLY A O 1
ATOM 1298 N N . PHE A 1 164 ? -16.439 2.788 -2.562 1.00 93.31 164 PHE A N 1
ATOM 1299 C CA . PHE A 1 164 ? -15.850 2.154 -3.737 1.00 93.31 164 PHE A CA 1
ATOM 1300 C C . PHE A 1 164 ? -16.160 0.655 -3.729 1.00 93.31 164 PHE A C 1
ATOM 1302 O O . PHE A 1 164 ? -16.064 -0.013 -2.700 1.00 93.31 164 PHE A O 1
ATOM 1309 N N . GLY A 1 165 ? -16.566 0.126 -4.883 1.00 85.31 165 GLY A N 1
ATOM 1310 C CA . GLY A 1 165 ? -16.831 -1.300 -5.034 1.00 85.31 165 GLY A CA 1
ATOM 1311 C C . GLY A 1 165 ? -15.536 -2.122 -5.076 1.00 85.31 165 GLY A C 1
ATOM 1312 O O . GLY A 1 165 ? -14.493 -1.600 -5.464 1.00 85.31 165 GLY A O 1
ATOM 1313 N N . PRO A 1 166 ? -15.584 -3.427 -4.759 1.00 83.88 166 PRO A N 1
ATOM 1314 C CA . PRO A 1 166 ? -14.454 -4.346 -4.937 1.00 83.88 166 PRO A CA 1
ATOM 1315 C C . PRO A 1 166 ? -14.271 -4.770 -6.412 1.00 83.88 166 PRO A C 1
ATOM 1317 O O . PRO A 1 166 ? -13.773 -5.855 -6.715 1.00 83.88 166 PRO A O 1
ATOM 1320 N N . ASP A 1 167 ? -14.749 -3.950 -7.349 1.00 84.25 167 ASP A N 1
ATOM 1321 C CA . ASP A 1 167 ? -14.568 -4.117 -8.785 1.00 84.25 167 ASP A CA 1
ATOM 1322 C C . ASP A 1 167 ? -13.297 -3.379 -9.253 1.00 84.25 167 ASP A C 1
ATOM 1324 O O . ASP A 1 167 ? -12.754 -2.551 -8.521 1.00 84.25 167 ASP A O 1
ATOM 1328 N N . PRO A 1 168 ? -12.795 -3.635 -10.475 1.00 84.44 168 PRO A N 1
ATOM 1329 C CA . PRO A 1 168 ? -11.561 -3.012 -10.946 1.00 84.44 168 PRO A CA 1
ATOM 1330 C C . PRO A 1 168 ? -11.551 -1.478 -10.888 1.00 84.44 168 PRO A C 1
ATOM 1332 O O . PRO A 1 168 ? -10.515 -0.898 -10.571 1.00 84.44 168 PRO A O 1
ATOM 1335 N N . ALA A 1 169 ? -12.669 -0.804 -11.179 1.00 87.88 169 ALA A N 1
ATOM 1336 C CA . ALA A 1 169 ? -12.718 0.655 -11.130 1.00 87.88 169 ALA A CA 1
ATOM 1337 C C . ALA A 1 169 ? -12.679 1.161 -9.682 1.00 87.88 169 ALA A C 1
ATOM 1339 O O . ALA A 1 169 ? -11.962 2.120 -9.387 1.00 87.88 169 ALA A O 1
ATOM 1340 N N . GLY A 1 170 ? -13.400 0.493 -8.780 1.00 91.00 170 GLY A N 1
ATOM 1341 C CA . GLY A 1 170 ? -13.356 0.798 -7.354 1.00 91.00 170 GLY A CA 1
ATOM 1342 C C . GLY A 1 170 ? -11.983 0.539 -6.721 1.00 91.00 170 GLY A C 1
ATOM 1343 O O . GLY A 1 170 ? -11.500 1.388 -5.978 1.00 91.00 170 GLY A O 1
ATOM 1344 N N . GLU A 1 171 ? -11.290 -0.540 -7.097 1.00 90.06 171 GLU A N 1
ATOM 1345 C CA . GLU A 1 171 ? -9.902 -0.817 -6.684 1.00 90.06 171 GLU A CA 1
ATOM 1346 C C . GLU A 1 171 ? -8.947 0.309 -7.122 1.00 90.06 171 GLU A C 1
ATOM 1348 O O . GLU A 1 171 ? -8.102 0.756 -6.345 1.00 90.06 171 GLU A O 1
ATOM 1353 N N . HIS A 1 172 ? -9.100 0.829 -8.346 1.00 91.25 172 HIS A N 1
ATOM 1354 C CA . HIS A 1 172 ? -8.309 1.971 -8.816 1.00 91.25 172 HIS A CA 1
ATOM 1355 C C . HIS A 1 172 ? -8.606 3.255 -8.039 1.00 91.25 172 HIS A C 1
ATOM 1357 O O . HIS A 1 172 ? -7.678 3.981 -7.673 1.00 91.25 172 HIS A O 1
ATOM 1363 N N . ALA A 1 173 ? -9.886 3.540 -7.787 1.00 94.25 173 ALA A N 1
ATOM 1364 C CA . ALA A 1 173 ? -10.294 4.699 -7.003 1.00 94.25 173 ALA A CA 1
ATOM 1365 C C . ALA A 1 173 ? -9.739 4.616 -5.574 1.00 94.25 173 ALA A C 1
ATOM 1367 O O . ALA A 1 173 ? -9.145 5.581 -5.083 1.00 94.25 173 ALA A O 1
ATOM 1368 N N . LEU A 1 174 ? -9.840 3.441 -4.947 1.00 94.81 174 LEU A N 1
ATOM 1369 C CA . LEU A 1 174 ? -9.288 3.181 -3.625 1.00 94.81 174 LEU A CA 1
ATOM 1370 C C . LEU A 1 174 ? -7.759 3.311 -3.615 1.00 94.81 174 LEU A C 1
ATOM 1372 O O . LEU A 1 174 ? -7.194 3.932 -2.715 1.00 94.81 174 LEU A O 1
ATOM 1376 N N . GLY A 1 175 ? -7.079 2.782 -4.633 1.00 94.06 175 GLY A N 1
ATOM 1377 C CA . GLY A 1 175 ? -5.631 2.896 -4.764 1.00 94.06 175 GLY A CA 1
ATOM 1378 C C . GLY A 1 175 ? -5.153 4.345 -4.849 1.00 94.06 175 GLY A C 1
ATOM 1379 O O . GLY A 1 175 ? -4.230 4.727 -4.130 1.00 94.06 175 GLY A O 1
ATOM 1380 N N . LEU A 1 176 ? -5.812 5.174 -5.663 1.00 94.31 176 LEU A N 1
ATOM 1381 C CA . LEU A 1 176 ? -5.504 6.604 -5.775 1.00 94.31 176 LEU A CA 1
ATOM 1382 C C . LEU A 1 176 ? -5.810 7.378 -4.488 1.00 94.31 176 LEU A C 1
ATOM 1384 O O . LEU A 1 176 ? -5.023 8.245 -4.098 1.00 94.31 176 LEU A O 1
ATOM 1388 N N . MET A 1 177 ? -6.919 7.052 -3.818 1.00 96.06 177 MET A N 1
ATOM 1389 C CA . MET A 1 177 ? -7.252 7.610 -2.508 1.00 96.06 177 MET A CA 1
ATOM 1390 C C . MET A 1 177 ? -6.141 7.302 -1.499 1.00 96.06 177 MET A C 1
ATOM 1392 O O . MET A 1 177 ? -5.610 8.225 -0.888 1.00 96.06 177 MET A O 1
ATOM 1396 N N . ASN A 1 178 ? -5.721 6.039 -1.388 1.00 95.25 178 ASN A N 1
ATOM 1397 C CA . ASN A 1 178 ? -4.663 5.622 -0.467 1.00 95.25 178 ASN A CA 1
ATOM 1398 C C . ASN A 1 178 ? -3.322 6.302 -0.772 1.00 95.25 178 ASN A C 1
ATOM 1400 O O . ASN A 1 1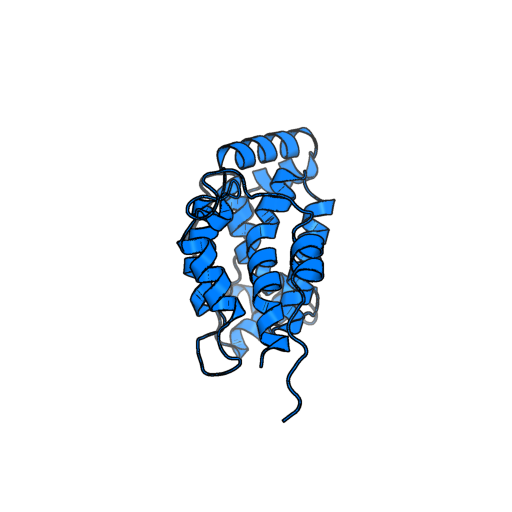78 ? -2.690 6.819 0.145 1.00 95.25 178 ASN A O 1
ATOM 1404 N N . ILE A 1 179 ? -2.913 6.375 -2.045 1.00 94.69 179 ILE A N 1
ATOM 1405 C CA . ILE A 1 179 ? -1.687 7.088 -2.453 1.00 94.69 179 ILE A CA 1
ATOM 1406 C C . ILE A 1 179 ? -1.748 8.558 -2.018 1.00 94.69 179 ILE A C 1
ATOM 1408 O O . ILE A 1 179 ? -0.774 9.094 -1.487 1.00 94.69 179 ILE A O 1
ATOM 1412 N N . THR A 1 180 ? -2.897 9.205 -2.211 1.00 95.88 180 THR A N 1
ATOM 1413 C CA . THR A 1 180 ? -3.092 10.617 -1.867 1.00 95.88 180 THR A CA 1
ATOM 1414 C C . THR A 1 180 ? -3.071 10.820 -0.353 1.00 95.88 180 THR A C 1
ATOM 1416 O O . THR A 1 180 ? -2.317 11.653 0.141 1.00 95.88 180 THR A O 1
ATOM 1419 N N . CYS A 1 181 ? -3.842 10.030 0.397 1.00 95.50 181 CYS A N 1
ATOM 1420 C CA . CYS A 1 181 ? -3.904 10.107 1.855 1.00 95.50 181 CYS A CA 1
ATOM 1421 C C . CYS A 1 181 ? -2.545 9.830 2.503 1.00 95.50 181 CYS A C 1
ATOM 1423 O O . CYS A 1 181 ? -2.122 10.601 3.358 1.00 95.50 181 CYS A O 1
ATOM 1425 N N . ASN A 1 182 ? -1.826 8.797 2.060 1.00 95.75 182 ASN A N 1
ATOM 1426 C CA . ASN A 1 182 ? -0.487 8.491 2.565 1.00 95.75 182 ASN A CA 1
ATOM 1427 C C . ASN A 1 182 ? 0.498 9.634 2.289 1.00 95.75 182 ASN A C 1
ATOM 1429 O O . ASN A 1 182 ? 1.298 9.966 3.155 1.00 95.75 182 ASN A O 1
ATOM 1433 N N . SER A 1 183 ? 0.417 10.266 1.113 1.00 95.88 183 SER A N 1
ATOM 1434 C CA . SER A 1 183 ? 1.287 11.397 0.753 1.00 95.88 183 SER A CA 1
ATOM 1435 C C . SER A 1 183 ? 0.995 12.667 1.557 1.00 95.88 183 SER A C 1
ATOM 1437 O O . SER A 1 183 ? 1.861 13.529 1.671 1.00 95.88 183 SER A O 1
ATOM 1439 N N . LEU A 1 184 ? -0.222 12.800 2.093 1.00 94.94 184 LEU A N 1
ATOM 1440 C CA . LEU A 1 184 ? -0.599 13.892 2.993 1.00 94.94 184 LEU A CA 1
ATOM 1441 C C . LEU A 1 184 ? -0.246 13.591 4.453 1.00 94.94 184 LEU A C 1
ATOM 1443 O O . LEU A 1 184 ? -0.010 14.520 5.221 1.00 94.94 184 LEU A O 1
ATOM 1447 N N . ALA A 1 185 ? -0.270 12.315 4.841 1.00 92.94 185 ALA A N 1
ATOM 1448 C CA . ALA A 1 185 ? -0.135 11.887 6.229 1.00 92.94 185 ALA A CA 1
ATOM 1449 C C . ALA A 1 185 ? 1.305 11.567 6.646 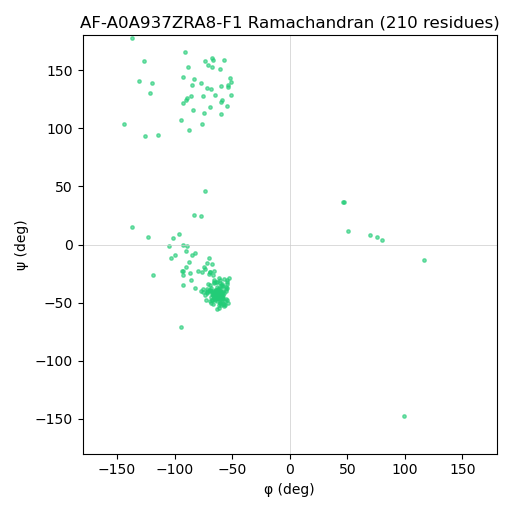1.00 92.94 185 ALA A C 1
ATOM 1451 O O . ALA A 1 185 ? 1.598 11.649 7.835 1.00 92.94 185 ALA A O 1
ATOM 1452 N N . PHE A 1 186 ? 2.170 11.181 5.705 1.00 96.44 186 PHE A N 1
ATOM 1453 C CA . PHE A 1 186 ? 3.515 10.686 5.992 1.00 96.44 186 PHE A CA 1
ATOM 1454 C C . PHE A 1 186 ? 4.596 11.443 5.225 1.00 96.44 186 PHE A C 1
ATOM 1456 O O . PHE A 1 186 ? 4.363 11.988 4.143 1.00 96.44 186 PHE A O 1
ATOM 1463 N N . ASN A 1 187 ? 5.824 11.383 5.737 1.00 97.25 187 ASN A N 1
ATOM 1464 C CA . ASN A 1 187 ? 7.014 11.766 4.995 1.00 97.25 187 ASN A CA 1
ATOM 1465 C C . ASN A 1 187 ? 7.155 10.965 3.678 1.00 97.25 187 ASN A C 1
ATOM 1467 O O . ASN A 1 187 ? 6.607 9.865 3.547 1.00 97.25 187 ASN A O 1
ATOM 1471 N N . PRO A 1 188 ? 7.917 11.472 2.688 1.00 97.38 188 PRO A N 1
ATOM 1472 C CA . PRO A 1 188 ? 7.955 10.888 1.346 1.00 97.38 188 PRO A CA 1
ATOM 1473 C C . PRO A 1 188 ? 8.382 9.415 1.279 1.00 97.38 188 PRO A C 1
ATOM 1475 O O . PRO A 1 188 ? 7.871 8.669 0.440 1.00 97.38 188 PRO A O 1
ATOM 1478 N N . VAL A 1 189 ? 9.308 8.978 2.139 1.00 97.31 189 VAL A N 1
ATOM 1479 C CA . VAL A 1 189 ? 9.791 7.587 2.152 1.00 97.31 189 VAL A CA 1
ATOM 1480 C C . VAL A 1 189 ? 8.688 6.662 2.654 1.00 97.31 189 VAL A C 1
ATOM 1482 O O . VAL A 1 189 ? 8.374 5.663 1.997 1.00 97.31 189 VAL A O 1
ATOM 1485 N N . LEU A 1 190 ? 8.060 7.020 3.774 1.00 96.81 190 LEU A N 1
ATOM 1486 C CA . LEU A 1 190 ? 6.997 6.228 4.379 1.00 96.81 190 LEU A CA 1
ATOM 1487 C C . LEU A 1 190 ? 5.721 6.238 3.524 1.00 96.81 190 LEU A C 1
ATOM 1489 O O . LEU A 1 190 ? 5.111 5.188 3.319 1.00 96.81 190 LEU A O 1
ATOM 1493 N N . ALA A 1 191 ? 5.374 7.382 2.926 1.00 96.94 191 ALA A N 1
ATOM 1494 C CA . ALA A 1 191 ? 4.280 7.499 1.966 1.00 96.94 191 ALA A CA 1
ATOM 1495 C C . ALA A 1 191 ? 4.484 6.575 0.756 1.00 96.94 191 ALA A C 1
ATOM 1497 O O . ALA A 1 191 ? 3.561 5.859 0.356 1.00 96.94 191 ALA A O 1
ATOM 1498 N N . ARG A 1 192 ? 5.701 6.541 0.194 1.00 95.56 192 ARG A N 1
ATOM 1499 C CA . ARG A 1 192 ? 6.067 5.639 -0.909 1.00 95.56 192 ARG A CA 1
ATOM 1500 C C . ARG A 1 192 ? 5.946 4.174 -0.494 1.00 95.56 192 ARG A C 1
ATOM 1502 O O . ARG A 1 192 ? 5.385 3.385 -1.251 1.00 95.56 192 ARG A O 1
ATOM 1509 N N . TYR A 1 193 ? 6.461 3.814 0.681 1.00 96.19 193 TYR A N 1
ATOM 1510 C CA . TYR A 1 193 ? 6.399 2.448 1.201 1.00 96.19 193 TYR A CA 1
ATOM 1511 C C . TYR A 1 193 ? 4.950 1.978 1.399 1.00 96.19 193 TYR A C 1
ATOM 1513 O O . TYR A 1 193 ? 4.543 0.982 0.800 1.00 96.19 193 TYR A O 1
ATOM 1521 N N . ALA A 1 194 ? 4.149 2.739 2.151 1.00 95.06 194 ALA A N 1
ATOM 1522 C CA . ALA A 1 194 ? 2.754 2.409 2.454 1.00 95.06 194 ALA A CA 1
ATOM 1523 C C . ALA A 1 194 ? 1.872 2.336 1.194 1.00 95.06 194 ALA A C 1
ATOM 1525 O O . ALA A 1 194 ? 0.895 1.591 1.144 1.00 95.06 194 ALA A O 1
ATOM 1526 N N . SER A 1 195 ? 2.227 3.090 0.154 1.00 95.56 195 SER A N 1
ATOM 1527 C CA . SER A 1 195 ? 1.468 3.138 -1.097 1.00 95.56 195 SER A CA 1
ATOM 1528 C C . SER A 1 195 ? 1.861 2.064 -2.111 1.00 95.56 195 SER A C 1
ATOM 1530 O O . SER A 1 195 ? 1.118 1.848 -3.068 1.00 95.56 195 SER A O 1
ATOM 1532 N N . MET A 1 196 ? 3.005 1.391 -1.939 1.00 94.50 196 MET A N 1
ATOM 1533 C CA . MET A 1 196 ? 3.590 0.532 -2.974 1.00 94.50 196 MET A CA 1
ATOM 1534 C C . MET A 1 196 ? 2.657 -0.599 -3.446 1.00 94.50 196 MET A C 1
ATOM 1536 O O . MET A 1 196 ? 2.510 -0.752 -4.661 1.00 94.50 196 MET A O 1
ATOM 1540 N N . PRO A 1 197 ? 1.971 -1.357 -2.562 1.00 92.62 197 PRO A N 1
ATOM 1541 C CA . PRO A 1 197 ? 1.069 -2.418 -3.010 1.00 92.62 197 PRO A CA 1
ATOM 1542 C C . PRO A 1 197 ? -0.100 -1.887 -3.851 1.00 92.62 197 PRO A C 1
ATOM 1544 O O . PRO A 1 197 ? -0.360 -2.394 -4.941 1.00 92.62 197 PRO A O 1
ATOM 1547 N N . MET A 1 198 ? -0.761 -0.818 -3.393 1.00 91.50 198 MET A N 1
ATOM 1548 C CA . MET A 1 198 ? -1.894 -0.220 -4.112 1.00 91.50 198 MET A CA 1
ATOM 1549 C C . MET A 1 198 ? -1.463 0.449 -5.416 1.00 91.50 198 MET A C 1
ATOM 1551 O O . MET A 1 198 ? -2.163 0.343 -6.426 1.00 91.50 198 MET A O 1
ATOM 1555 N N . PHE A 1 199 ? -0.294 1.093 -5.426 1.00 92.31 199 PHE A N 1
ATOM 1556 C CA . PHE A 1 199 ? 0.310 1.627 -6.640 1.00 92.31 199 PHE A CA 1
ATOM 1557 C C . PHE A 1 199 ? 0.556 0.520 -7.664 1.00 92.31 199 PHE A C 1
ATOM 1559 O O . PHE A 1 199 ? 0.171 0.671 -8.823 1.00 92.31 199 PHE A O 1
ATOM 1566 N N . PHE A 1 200 ? 1.144 -0.605 -7.251 1.00 93.56 200 PHE A N 1
ATOM 1567 C CA . PHE A 1 200 ? 1.393 -1.746 -8.129 1.00 93.56 200 PHE A CA 1
ATOM 1568 C C . PHE A 1 200 ? 0.084 -2.281 -8.713 1.00 93.56 200 PHE A C 1
ATOM 1570 O O . PHE A 1 200 ? -0.059 -2.395 -9.931 1.00 93.56 200 PHE A O 1
ATOM 1577 N N . ILE A 1 201 ? -0.895 -2.558 -7.848 1.00 90.25 201 ILE A N 1
ATOM 1578 C CA . ILE A 1 201 ? -2.212 -3.078 -8.228 1.00 90.25 201 ILE A CA 1
ATOM 1579 C C . ILE A 1 201 ? -2.883 -2.166 -9.252 1.00 90.25 201 ILE A C 1
ATOM 1581 O O . ILE A 1 201 ? -3.387 -2.664 -10.263 1.00 90.25 201 ILE A O 1
ATOM 1585 N N . THR A 1 202 ? -2.865 -0.857 -8.993 1.00 89.56 202 THR A N 1
ATOM 1586 C CA . THR A 1 202 ? -3.540 0.165 -9.797 1.00 89.56 202 THR A CA 1
ATOM 1587 C C . THR A 1 202 ? -2.826 0.388 -11.128 1.00 89.56 202 THR A C 1
ATOM 1589 O O . THR A 1 202 ? -3.460 0.377 -12.177 1.00 89.56 202 THR A O 1
ATOM 1592 N N . SER A 1 203 ? -1.506 0.552 -11.117 1.00 90.19 203 SER A N 1
ATOM 1593 C CA . SER A 1 203 ? -0.733 0.841 -12.331 1.00 90.19 203 SER A CA 1
ATOM 1594 C C . SER A 1 203 ? -0.726 -0.336 -13.307 1.00 90.19 203 SER A C 1
ATOM 1596 O O . SER A 1 203 ? -1.043 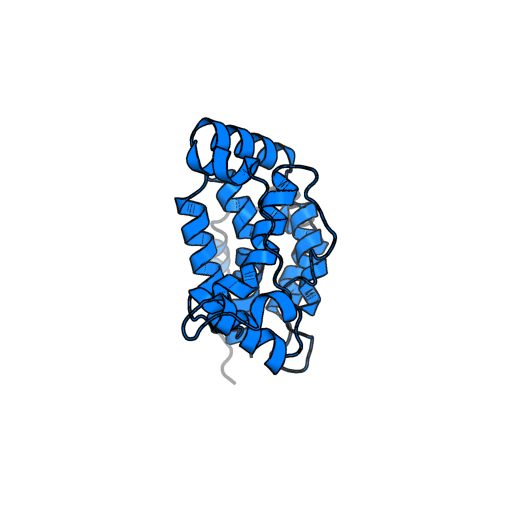-0.157 -14.482 1.00 90.19 203 SER A O 1
ATOM 1598 N N . ALA A 1 204 ? -0.452 -1.551 -12.826 1.00 89.94 204 ALA A N 1
ATOM 1599 C CA . ALA A 1 204 ? -0.516 -2.746 -13.659 1.00 89.94 204 ALA A CA 1
ATOM 1600 C C . ALA A 1 204 ? -1.965 -3.082 -14.042 1.00 89.94 204 ALA A C 1
ATOM 1602 O O . ALA A 1 204 ? -2.255 -3.424 -15.188 1.00 89.94 204 ALA A O 1
ATOM 1603 N N . GLY A 1 205 ? -2.907 -2.936 -13.105 1.00 86.38 205 GLY A N 1
ATOM 1604 C CA . GLY A 1 205 ? -4.316 -3.260 -13.321 1.00 86.38 205 GLY A CA 1
ATOM 1605 C C . GLY A 1 205 ? -4.998 -2.399 -14.384 1.00 86.38 205 GLY A C 1
ATOM 1606 O O . GLY A 1 205 ? -5.844 -2.920 -15.105 1.00 86.38 205 GLY A O 1
ATOM 1607 N N . TYR A 1 206 ? -4.593 -1.134 -14.540 1.00 84.50 206 TYR A N 1
ATOM 1608 C CA . TYR A 1 206 ? -5.238 -0.205 -15.473 1.00 84.50 206 TYR A CA 1
ATOM 1609 C C . TYR A 1 206 ? -5.166 -0.701 -16.920 1.00 84.50 206 TYR A C 1
ATOM 1611 O O . TYR A 1 206 ? -6.134 -0.623 -17.675 1.00 84.50 206 TYR A O 1
ATOM 1619 N N . SER A 1 207 ? -4.031 -1.299 -17.292 1.00 82.94 207 SER A N 1
ATOM 1620 C CA . SER A 1 207 ? -3.848 -1.887 -18.619 1.00 82.94 207 SER A CA 1
ATOM 1621 C C . SER A 1 207 ? -4.849 -3.010 -18.918 1.00 82.94 207 SER A C 1
ATOM 1623 O O . SER A 1 207 ? -5.288 -3.135 -20.058 1.00 82.94 207 SER A O 1
ATOM 1625 N N . ARG A 1 208 ? -5.311 -3.754 -17.903 1.00 78.81 208 ARG A N 1
ATOM 1626 C CA . ARG A 1 208 ? -6.301 -4.828 -18.077 1.00 78.81 208 ARG A CA 1
ATOM 1627 C C . ARG A 1 208 ? -7.662 -4.311 -18.523 1.00 78.81 208 ARG A C 1
ATOM 1629 O O . ARG A 1 208 ? -8.348 -5.042 -19.228 1.00 78.81 208 ARG A O 1
ATOM 1636 N N . ILE A 1 209 ? -8.036 -3.101 -18.094 1.00 73.62 209 ILE A N 1
ATOM 1637 C CA . ILE A 1 209 ? -9.302 -2.449 -18.467 1.00 73.62 209 ILE A CA 1
ATOM 1638 C C . ILE A 1 209 ? -9.267 -2.019 -19.935 1.00 73.62 209 ILE A C 1
ATOM 1640 O O . ILE A 1 209 ? -10.293 -2.016 -20.601 1.00 73.62 209 ILE A O 1
ATOM 1644 N N . TYR A 1 210 ? -8.094 -1.628 -20.436 1.00 73.56 210 TYR A N 1
ATOM 1645 C CA . TYR A 1 210 ? -7.961 -1.085 -21.786 1.00 73.56 210 TYR A CA 1
ATOM 1646 C C . TYR A 1 210 ? -7.623 -2.142 -22.844 1.00 73.56 210 TYR A C 1
ATOM 1648 O O . TYR A 1 210 ? -8.033 -2.022 -23.995 1.00 73.56 210 TYR A O 1
ATOM 1656 N N . LEU A 1 211 ? -6.824 -3.150 -22.485 1.00 75.06 211 LEU A N 1
ATOM 1657 C CA . LEU A 1 211 ? -6.327 -4.158 -23.426 1.00 75.06 211 LEU A CA 1
ATOM 1658 C C . LEU A 1 211 ? -7.320 -5.298 -23.699 1.00 75.06 211 LEU A C 1
ATOM 1660 O O . LEU A 1 211 ? -7.034 -6.120 -24.571 1.00 75.06 211 LEU A O 1
ATOM 1664 N N . ASN A 1 212 ? -8.446 -5.359 -22.981 1.00 58.91 212 ASN A N 1
ATOM 1665 C CA . ASN A 1 212 ? -9.460 -6.406 -23.117 1.00 58.91 212 ASN A CA 1
ATOM 1666 C C . ASN A 1 212 ? -10.866 -5.821 -23.223 1.00 58.91 212 ASN A C 1
ATOM 1668 O O . ASN A 1 212 ? -11.235 -5.043 -22.319 1.00 58.91 212 ASN A O 1
#

Nearest PDB structures (foldseek):
  5fmi-assembly1_A-2  TM=3.571E-01  e=4.784E+00  Homo sapiens
  5vtt-assembly2_B  TM=2.777E-01  e=8.817E+00  Amphitrite ornata

Sequence (212 aa):
MATRPAITEKAIAYFRSESKPVAGSVPLSTSKYLNSPLFVHAFAQRSLRRYGHDVPTTYDVPDMLRGIADVTDLEEVRQALDEEKASNPAFREWIEARRISRYRIDDLRDCGPGTLGQVIHAFMVRSGLDINFLNEDLQPEDDVDYLRMRSSGGHDIQYIVSGFGPDPAGEHALGLMNITCNSLAFNPVLARYASMPMFFITSAGYSRIYLN

Solvent-accessible surface area (backbone atoms only — not comparable to full-atom values): 12410 Å² total; per-residue (Å²): 132,85,76,74,80,73,84,47,70,69,56,54,41,56,79,45,66,79,58,74,72,62,93,62,51,85,88,44,52,93,46,58,58,76,59,31,68,49,30,45,47,28,43,47,52,54,25,68,45,66,70,67,99,70,60,63,96,64,68,50,50,68,47,36,53,50,22,50,54,78,61,52,61,64,64,63,45,51,53,38,50,54,53,41,38,71,76,32,64,69,57,32,54,59,61,74,62,67,79,79,84,79,80,49,61,79,81,21,67,81,42,55,91,94,38,69,48,28,53,52,30,55,46,34,72,73,69,72,54,68,78,41,76,92,50,78,86,68,75,63,88,48,74,67,47,39,54,51,50,52,50,60,61,38,46,71,54,47,32,68,74,69,68,37,50,99,45,76,66,23,47,38,53,50,22,54,48,49,44,51,51,33,56,73,73,39,56,73,63,45,17,50,60,76,22,43,67,40,48,49,55,32,62,26,41,52,44,27,67,72,79,89

Foldseek 3Di:
DDDDPDQDPVNVCVVCVVDDQDVVPPQDNPDLQSVQPLSVVLLCCLQPFAPDPGDDNCRSVVSNVVSLVSSDDVVLLVVQLVVLVVVPVVSVCVLVVQDDDAQDLVVLVPPDPPDLSVVVNVCCVVVVDGLCVVDVPDGAPDSVSSLVNCLSSCLVVLCVVVVQDPDLVSLLVSLVVLLVVLPVNGDPSNSCSSSSSSCSSNVSNVSNVVVD

Radius of gyration: 21.12 Å; Cα contacts (8 Å, |Δi|>4): 184; chains: 1; bounding box: 56×32×66 Å

Secondary structure (DSSP, 8-state):
---PPPPPHHHHHHHTTTPPPPTTTTT--S-TTTT-HHHHHHHHHHHHSPSSSSS-TTTTHHHHHHHHHHH--HHHHHHHHHHHHHH-HHHHHHHHT-------HHHHTTPPTTSHHHHHHHHHHHH---TTTTTTT---SSHHHHHHHHHHHHHHHHHHHH---SSHHHHHHHHHHHHHHHHHHS-HHHHHHHHHHHHHHHHHHHHHHHH-